Protein AF-A0AAX2UPJ2-F1 (afdb_monomer_lite)

pLDDT: mean 74.41, std 20.77, range [32.41, 97.38]

Structure (mmCIF, N/CA/C/O backbone):
data_AF-A0AAX2UPJ2-F1
#
_entry.id   AF-A0AAX2UPJ2-F1
#
loop_
_atom_site.group_PDB
_atom_site.id
_atom_site.type_symbol
_atom_site.label_atom_id
_atom_site.label_alt_id
_atom_site.label_comp_id
_atom_site.label_asym_id
_atom_site.label_entity_id
_atom_site.label_seq_id
_atom_site.pdbx_PDB_ins_code
_atom_site.Cartn_x
_atom_site.Cartn_y
_atom_site.Cartn_z
_atom_site.occupancy
_atom_site.B_iso_or_equiv
_atom_site.auth_seq_id
_atom_site.auth_comp_id
_atom_site.auth_asym_id
_atom_site.auth_atom_id
_atom_site.pdbx_PDB_model_num
ATOM 1 N N . MET A 1 1 ? -16.253 -5.517 14.771 1.00 76.69 1 MET A N 1
ATOM 2 C CA . MET A 1 1 ? -15.722 -4.388 13.992 1.00 76.69 1 MET A CA 1
ATOM 3 C C . MET A 1 1 ? -14.902 -4.952 12.856 1.00 76.69 1 MET A C 1
ATOM 5 O O . MET A 1 1 ? -14.029 -5.765 13.129 1.00 76.69 1 MET A O 1
ATOM 9 N N . LYS A 1 2 ? -15.227 -4.614 11.612 1.00 88.19 2 LYS A N 1
ATOM 10 C CA . LYS A 1 2 ? -14.535 -5.119 10.430 1.00 88.19 2 LYS A CA 1
ATOM 11 C C . LYS A 1 2 ? -13.347 -4.214 10.123 1.00 88.19 2 LYS A C 1
ATOM 13 O O . LYS A 1 2 ? -13.522 -3.017 9.887 1.00 88.19 2 LYS A O 1
ATOM 18 N N . LYS A 1 3 ? -12.145 -4.784 10.109 1.00 94.06 3 LYS A N 1
ATOM 19 C CA . LYS A 1 3 ? -10.910 -4.067 9.772 1.00 94.06 3 LYS A CA 1
ATOM 20 C C . LYS A 1 3 ? -10.564 -4.370 8.326 1.00 94.06 3 LYS A C 1
ATOM 22 O O . LYS A 1 3 ? -10.287 -5.519 7.990 1.00 94.06 3 LYS A O 1
ATOM 27 N N . THR A 1 4 ? -10.574 -3.364 7.462 1.00 96.38 4 THR A N 1
ATOM 28 C CA . THR A 1 4 ? -10.243 -3.569 6.047 1.00 96.38 4 THR A CA 1
ATOM 29 C C . THR A 1 4 ? -9.177 -2.603 5.571 1.00 96.38 4 THR A C 1
ATOM 31 O O . THR A 1 4 ? -8.934 -1.547 6.155 1.00 96.38 4 THR A O 1
ATOM 34 N N . VAL A 1 5 ? -8.502 -2.979 4.491 1.00 96.81 5 VAL A N 1
ATOM 35 C CA . VAL A 1 5 ? -7.606 -2.089 3.762 1.00 96.81 5 VAL A CA 1
ATOM 36 C C . VAL A 1 5 ? -7.978 -2.104 2.290 1.00 96.81 5 VAL A C 1
ATOM 38 O O . VAL A 1 5 ? -8.015 -3.151 1.648 1.00 96.81 5 VAL A O 1
ATOM 41 N N . HIS A 1 6 ? -8.268 -0.929 1.746 1.00 97.38 6 HIS A N 1
ATOM 42 C CA . HIS A 1 6 ? -8.490 -0.745 0.318 1.00 97.38 6 HIS A CA 1
ATOM 43 C C . HIS A 1 6 ? -7.176 -0.358 -0.346 1.00 97.38 6 HIS A C 1
ATOM 45 O O . HIS A 1 6 ? -6.558 0.632 0.038 1.00 97.38 6 HIS A O 1
ATOM 51 N N . VAL A 1 7 ? -6.727 -1.153 -1.313 1.00 96.62 7 VAL A N 1
ATOM 52 C CA . VAL A 1 7 ? -5.469 -0.939 -2.031 1.00 96.62 7 VAL A CA 1
ATOM 53 C C . VAL A 1 7 ? -5.783 -0.535 -3.460 1.00 96.62 7 VAL A C 1
ATOM 55 O O . VAL A 1 7 ? -6.469 -1.270 -4.168 1.00 96.62 7 VAL A O 1
ATOM 58 N N . VAL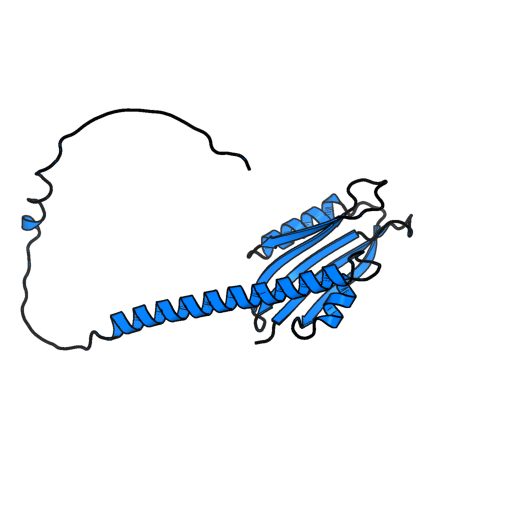 A 1 8 ? -5.233 0.602 -3.883 1.00 96.25 8 VAL A N 1
ATOM 59 C CA . VAL A 1 8 ? -5.378 1.142 -5.237 1.00 96.25 8 VAL A CA 1
ATOM 60 C C . VAL A 1 8 ? -4.007 1.473 -5.808 1.00 96.25 8 VAL A C 1
ATOM 62 O O . VAL A 1 8 ? -3.177 2.089 -5.143 1.00 96.25 8 VAL A O 1
ATOM 65 N N . GLY A 1 9 ? -3.755 1.099 -7.056 1.00 93.25 9 GLY A N 1
ATOM 66 C CA . GLY A 1 9 ? -2.582 1.552 -7.791 1.00 93.25 9 GLY A CA 1
ATOM 67 C C . GLY A 1 9 ? -2.088 0.529 -8.795 1.00 93.25 9 GLY A C 1
ATOM 68 O O . GLY A 1 9 ? -2.859 -0.238 -9.376 1.00 93.25 9 GLY A O 1
ATOM 69 N N . SER A 1 10 ? -0.788 0.551 -9.076 1.00 90.06 10 SER A N 1
ATOM 70 C CA . SER A 1 10 ? -0.231 -0.279 -10.140 1.00 90.06 10 SER A CA 1
ATOM 71 C C . SER A 1 10 ? 1.172 -0.783 -9.841 1.00 90.06 10 SER A C 1
ATOM 73 O O . SER A 1 10 ? 1.996 -0.140 -9.187 1.00 90.06 10 SER A O 1
ATOM 75 N N . ILE A 1 11 ? 1.427 -1.964 -10.386 1.00 88.56 11 ILE A N 1
ATOM 76 C CA . ILE A 1 11 ? 2.718 -2.617 -10.463 1.00 88.56 11 ILE A CA 1
ATOM 77 C C . ILE A 1 11 ? 3.126 -2.586 -11.931 1.00 88.56 11 ILE A C 1
ATOM 79 O O . ILE A 1 11 ? 2.384 -3.024 -12.811 1.00 88.56 11 ILE A O 1
ATOM 83 N N . LEU A 1 12 ? 4.308 -2.054 -12.202 1.00 86.25 12 LEU A N 1
ATOM 84 C CA . LEU A 1 12 ? 4.795 -1.804 -13.553 1.00 86.25 12 LEU A CA 1
ATOM 85 C C . LEU A 1 12 ? 6.103 -2.553 -13.769 1.00 86.25 12 LEU A C 1
ATOM 87 O O . LEU A 1 12 ? 6.923 -2.662 -12.854 1.00 86.25 12 LEU A O 1
ATOM 91 N N . ARG A 1 13 ? 6.315 -3.059 -14.980 1.00 82.00 13 ARG A N 1
ATOM 92 C CA . ARG A 1 13 ? 7.506 -3.830 -15.351 1.00 82.00 13 ARG A CA 1
ATOM 93 C C . ARG A 1 13 ? 8.283 -3.106 -16.444 1.00 82.00 13 ARG A C 1
ATOM 95 O O . ARG A 1 13 ? 7.697 -2.450 -17.297 1.00 82.00 13 ARG A O 1
ATOM 102 N N . ASP A 1 14 ? 9.607 -3.196 -16.385 1.00 77.81 14 ASP A N 1
ATOM 103 C CA . ASP A 1 14 ? 10.498 -2.711 -17.444 1.00 77.81 14 ASP A CA 1
ATOM 104 C C . ASP A 1 14 ? 10.319 -3.605 -18.684 1.00 77.81 14 ASP A C 1
ATOM 106 O O . ASP A 1 14 ? 10.473 -4.823 -18.581 1.00 77.81 14 ASP A O 1
ATOM 110 N N . ALA A 1 15 ? 9.930 -3.017 -19.818 1.00 75.38 15 ALA A N 1
ATOM 111 C CA . ALA A 1 15 ? 9.628 -3.751 -21.047 1.00 75.38 15 ALA A CA 1
ATOM 112 C C . ALA A 1 15 ? 10.872 -4.415 -21.653 1.00 75.38 15 ALA A C 1
ATOM 114 O O . ALA A 1 15 ? 10.769 -5.465 -22.279 1.00 75.38 15 ALA A O 1
ATOM 115 N N . ASP A 1 16 ? 12.048 -3.830 -21.420 1.00 72.50 16 ASP A N 1
ATOM 116 C CA . ASP A 1 16 ? 13.302 -4.252 -22.042 1.00 72.50 16 ASP A CA 1
ATOM 117 C C . ASP A 1 16 ? 14.100 -5.205 -21.139 1.00 72.50 16 ASP A C 1
ATOM 119 O O . ASP A 1 16 ? 15.169 -5.696 -21.514 1.00 72.50 16 ASP A O 1
ATOM 123 N N . ASN A 1 17 ? 13.636 -5.450 -19.906 1.00 69.19 17 ASN A N 1
ATOM 124 C CA . ASN A 1 17 ? 14.372 -6.268 -18.952 1.00 69.19 17 ASN A CA 1
ATOM 125 C C . ASN A 1 17 ? 13.482 -6.914 -17.879 1.00 69.19 17 ASN A C 1
ATOM 127 O O . ASN A 1 17 ? 13.352 -6.412 -16.762 1.00 69.19 17 ASN A O 1
ATOM 131 N N . GLU A 1 18 ? 12.985 -8.115 -18.169 1.00 63.25 18 GLU A N 1
ATOM 132 C CA . GLU A 1 18 ? 12.204 -8.932 -17.226 1.00 63.25 18 GLU A CA 1
ATOM 133 C C . GLU A 1 18 ? 12.987 -9.367 -15.975 1.00 63.25 18 GLU A C 1
ATOM 135 O O . GLU A 1 18 ? 12.399 -9.771 -14.971 1.00 63.25 18 GLU A O 1
ATOM 140 N N . ARG A 1 19 ? 14.327 -9.295 -16.010 1.00 63.69 19 ARG A N 1
ATOM 141 C CA . ARG A 1 19 ? 15.170 -9.600 -14.843 1.00 63.69 19 ARG A CA 1
ATOM 142 C C . ARG A 1 19 ? 15.203 -8.439 -13.850 1.00 63.69 19 ARG A C 1
ATOM 144 O O . ARG A 1 19 ? 15.494 -8.665 -12.668 1.00 63.69 19 ARG A O 1
ATOM 151 N N . LYS A 1 20 ? 14.901 -7.212 -14.295 1.00 66.94 20 LYS A N 1
ATOM 152 C CA . LYS A 1 20 ? 14.669 -6.081 -13.395 1.00 66.94 20 LYS A CA 1
ATOM 153 C C . LYS A 1 20 ? 13.353 -6.275 -12.653 1.00 66.94 20 LYS A C 1
ATOM 155 O O . LYS A 1 20 ? 12.449 -6.998 -13.053 1.00 66.94 20 LYS A O 1
ATOM 160 N N . ARG A 1 21 ? 13.293 -5.671 -11.478 1.00 72.88 21 ARG A N 1
ATOM 161 C CA . ARG A 1 21 ? 12.191 -5.843 -10.537 1.00 72.88 21 ARG A CA 1
ATOM 162 C C . ARG A 1 21 ? 11.036 -4.924 -10.921 1.00 72.88 21 ARG A C 1
ATOM 164 O O . ARG A 1 21 ? 11.265 -3.860 -11.498 1.00 72.88 21 ARG A O 1
ATOM 171 N N . ASN A 1 22 ? 9.819 -5.314 -10.553 1.00 82.44 22 ASN A N 1
ATOM 172 C CA . ASN A 1 22 ? 8.657 -4.473 -10.785 1.00 82.44 22 ASN A CA 1
ATOM 173 C C . ASN A 1 22 ? 8.731 -3.204 -9.920 1.00 82.44 22 ASN A C 1
ATOM 175 O O . ASN A 1 22 ? 9.171 -3.228 -8.767 1.00 82.44 22 ASN A O 1
ATOM 179 N N . TYR A 1 23 ? 8.285 -2.093 -10.488 1.00 85.38 23 TYR A N 1
ATOM 180 C CA . TYR A 1 23 ? 8.046 -0.858 -9.766 1.00 85.38 23 TYR A CA 1
ATOM 181 C C . TYR A 1 23 ? 6.639 -0.883 -9.184 1.00 85.38 23 TYR A C 1
ATOM 183 O O . TYR A 1 23 ? 5.677 -1.119 -9.909 1.00 85.38 23 TYR A O 1
ATOM 191 N N . VAL A 1 24 ? 6.533 -0.628 -7.886 1.00 89.25 24 VAL A N 1
ATOM 192 C CA . VAL A 1 24 ? 5.263 -0.625 -7.158 1.00 89.25 24 VAL A CA 1
ATOM 193 C C . VAL A 1 24 ? 4.949 0.808 -6.764 1.00 89.25 24 VAL A C 1
ATOM 195 O O . VAL A 1 24 ? 5.819 1.486 -6.212 1.00 89.25 24 VAL A O 1
ATOM 198 N N . ASN A 1 25 ? 3.722 1.241 -7.035 1.00 92.19 25 ASN A N 1
ATOM 199 C CA . ASN A 1 25 ? 3.169 2.507 -6.574 1.00 92.19 25 ASN A CA 1
ATOM 200 C C . ASN A 1 25 ? 1.714 2.261 -6.164 1.00 92.19 25 ASN A C 1
ATOM 202 O O . ASN A 1 25 ? 0.869 2.020 -7.028 1.00 92.19 25 ASN A O 1
ATOM 206 N N . LEU A 1 26 ? 1.444 2.247 -4.859 1.00 94.25 26 LEU A N 1
ATOM 207 C CA . LEU A 1 26 ? 0.138 1.905 -4.295 1.00 94.25 26 LEU A CA 1
ATOM 208 C C . LEU A 1 26 ? -0.269 2.918 -3.229 1.00 94.25 26 LEU A C 1
ATOM 210 O O . LEU A 1 26 ? 0.553 3.344 -2.418 1.00 94.25 26 LEU A O 1
ATOM 214 N N . ILE A 1 27 ? -1.555 3.235 -3.193 1.00 96.94 27 ILE A N 1
ATOM 215 C CA . ILE A 1 27 ? -2.224 3.887 -2.074 1.00 96.94 27 ILE A CA 1
ATOM 216 C C . ILE A 1 27 ? -2.977 2.806 -1.306 1.00 96.94 27 ILE A C 1
ATOM 218 O O . ILE A 1 27 ? -3.656 1.970 -1.900 1.00 96.94 27 ILE A O 1
ATOM 222 N N . LEU A 1 28 ? -2.855 2.818 0.017 1.00 96.94 28 LEU A N 1
ATOM 223 C CA . LEU A 1 28 ? -3.631 1.966 0.902 1.00 96.94 28 LEU A CA 1
ATOM 224 C C . LEU A 1 28 ? -4.476 2.853 1.808 1.00 96.94 28 LEU A C 1
ATOM 226 O O . LEU A 1 28 ? -3.946 3.721 2.493 1.00 96.94 28 LEU A O 1
ATOM 230 N N . THR A 1 29 ? -5.779 2.620 1.829 1.00 97.12 29 THR A N 1
ATOM 231 C CA . THR A 1 29 ? -6.713 3.277 2.741 1.00 97.12 29 THR A CA 1
ATOM 232 C C . THR A 1 29 ? -7.160 2.268 3.780 1.00 97.12 29 THR A C 1
ATOM 234 O O . THR A 1 29 ? -7.879 1.320 3.468 1.00 97.12 29 THR A O 1
ATOM 237 N N . LEU A 1 30 ? -6.696 2.463 5.007 1.00 96.19 30 LEU A N 1
ATOM 238 C CA . LEU A 1 30 ? -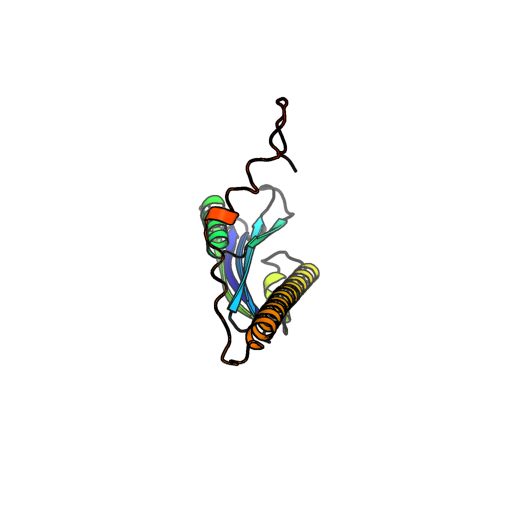7.085 1.683 6.169 1.00 96.19 30 LEU A CA 1
ATOM 239 C C . LEU A 1 30 ? -8.470 2.132 6.624 1.00 96.19 30 LEU A C 1
ATOM 241 O O . LEU A 1 30 ? -8.695 3.333 6.787 1.00 96.19 30 LEU A O 1
ATOM 245 N N . LYS A 1 31 ? -9.375 1.178 6.829 1.00 95.06 31 LYS A N 1
ATOM 246 C CA . LYS A 1 31 ? -10.757 1.434 7.222 1.00 95.06 31 LYS A CA 1
ATOM 247 C C . LYS A 1 31 ? -11.137 0.635 8.465 1.00 95.06 31 LYS A C 1
ATOM 249 O O . LYS A 1 31 ? -10.714 -0.512 8.633 1.00 95.06 31 LYS A O 1
ATOM 254 N N . ALA A 1 32 ? -11.987 1.232 9.292 1.00 92.62 32 ALA A N 1
ATOM 255 C CA . ALA A 1 32 ? -12.672 0.570 10.395 1.00 92.62 32 ALA A CA 1
ATOM 256 C C . ALA A 1 32 ? -14.178 0.700 10.167 1.00 92.62 32 ALA A C 1
ATOM 258 O O . ALA A 1 32 ? -14.684 1.814 10.070 1.00 92.62 32 ALA A O 1
ATOM 259 N N . ASP A 1 33 ? -14.875 -0.428 10.014 1.00 88.56 33 ASP A N 1
ATOM 260 C CA . ASP A 1 33 ? -16.304 -0.472 9.659 1.00 88.56 33 ASP A CA 1
ATOM 261 C C . ASP A 1 33 ? -16.663 0.356 8.408 1.00 88.56 33 ASP A C 1
ATOM 263 O O . ASP A 1 33 ? -17.735 0.941 8.304 1.00 88.56 33 ASP A O 1
ATOM 267 N N . GLY A 1 34 ? -15.756 0.393 7.428 1.00 88.19 34 GLY A N 1
ATOM 268 C CA . GLY A 1 34 ? -15.942 1.128 6.173 1.00 88.19 34 GLY A CA 1
ATOM 269 C C . GLY A 1 34 ? -15.491 2.591 6.218 1.00 88.19 34 GLY A C 1
ATOM 270 O O . GLY A 1 34 ? -15.222 3.159 5.159 1.00 88.19 34 GLY A O 1
ATOM 271 N N . GLU A 1 35 ? -15.296 3.159 7.407 1.00 90.69 35 GLU A N 1
ATOM 272 C CA . GLU A 1 35 ? -14.819 4.532 7.574 1.00 90.69 35 GLU A CA 1
ATOM 273 C C . GLU A 1 35 ? -13.295 4.614 7.435 1.00 90.69 35 GLU A C 1
ATOM 275 O O . GLU A 1 35 ? -12.584 3.847 8.097 1.00 90.69 35 GLU A O 1
ATOM 280 N N . PRO A 1 36 ? -12.755 5.539 6.617 1.00 92.25 36 PRO A N 1
ATOM 281 C CA . PRO A 1 36 ? -11.322 5.778 6.540 1.00 92.25 36 PRO A CA 1
ATOM 282 C C . PRO A 1 36 ? -10.745 6.183 7.897 1.00 92.25 36 PRO A C 1
ATOM 284 O O . PRO A 1 36 ? -11.263 7.043 8.608 1.00 92.25 36 PRO A O 1
ATOM 287 N N . VAL A 1 37 ? -9.635 5.547 8.244 1.00 91.81 37 VAL A N 1
ATOM 288 C CA . VAL A 1 37 ? -8.888 5.796 9.477 1.00 91.81 37 VAL A CA 1
ATOM 289 C C . VAL A 1 37 ? -7.538 6.415 9.158 1.00 91.81 37 VAL A C 1
ATOM 291 O O . VAL A 1 37 ? -7.102 7.347 9.826 1.00 91.81 37 VAL A O 1
ATOM 294 N N . ARG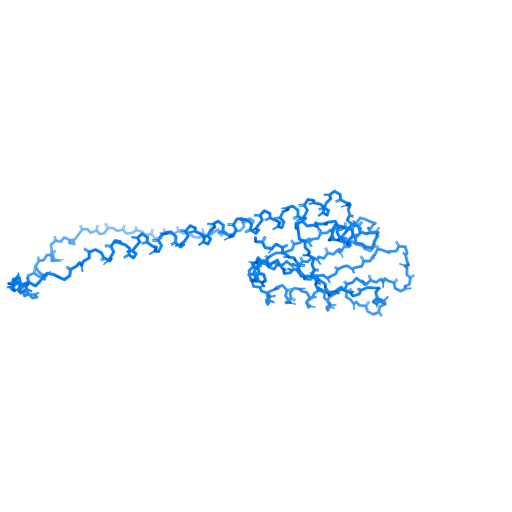 A 1 38 ? -6.847 5.872 8.152 1.00 93.75 38 ARG A N 1
ATOM 295 C CA . ARG A 1 38 ? -5.510 6.324 7.778 1.00 93.75 38 ARG A CA 1
ATOM 296 C C . ARG A 1 38 ? -5.191 5.953 6.344 1.00 93.75 38 ARG A C 1
ATOM 298 O O . ARG A 1 38 ? -5.630 4.916 5.848 1.00 93.75 38 ARG A O 1
ATOM 305 N N . HIS A 1 39 ? -4.362 6.760 5.706 1.00 95.31 39 HIS A N 1
ATOM 306 C CA . HIS A 1 39 ? -3.896 6.524 4.353 1.00 95.31 39 HIS A CA 1
ATOM 307 C C . HIS A 1 39 ? -2.396 6.265 4.354 1.00 95.31 39 HIS A C 1
ATOM 309 O O . HIS A 1 39 ? -1.639 6.824 5.150 1.00 95.31 39 HIS A O 1
ATOM 315 N N . TYR A 1 40 ? -1.966 5.402 3.446 1.00 95.81 40 TYR A N 1
ATOM 316 C CA . TYR A 1 40 ? -0.573 5.059 3.246 1.00 95.81 40 TYR A CA 1
ATOM 317 C C . TYR A 1 40 ? -0.227 5.133 1.772 1.00 95.81 40 TYR A C 1
ATOM 319 O O . TYR A 1 40 ? -1.027 4.783 0.907 1.00 95.81 40 TYR A O 1
ATOM 327 N N . HIS A 1 41 ? 1.010 5.515 1.500 1.00 94.56 41 HIS A N 1
ATOM 328 C CA . HIS A 1 41 ? 1.606 5.456 0.181 1.00 94.56 41 HIS A CA 1
ATOM 329 C C . HIS A 1 41 ? 2.783 4.494 0.222 1.00 94.56 41 HIS A C 1
ATOM 331 O O . HIS A 1 41 ? 3.735 4.684 0.981 1.00 94.56 41 HIS A O 1
ATOM 337 N N . LEU A 1 42 ? 2.695 3.433 -0.572 1.00 92.62 42 LEU A N 1
ATOM 338 C CA . LEU A 1 42 ? 3.678 2.366 -0.635 1.00 92.62 42 LEU A CA 1
ATOM 339 C C . LEU A 1 42 ? 4.362 2.396 -1.994 1.00 92.62 42 LEU A C 1
ATOM 341 O O . LEU A 1 42 ? 3.724 2.263 -3.040 1.00 92.62 42 LEU A O 1
ATOM 345 N N . ILE A 1 43 ? 5.689 2.507 -1.962 1.00 90.50 43 ILE A N 1
ATOM 346 C CA . ILE A 1 43 ? 6.520 2.431 -3.157 1.00 90.50 43 ILE A CA 1
ATOM 347 C C . ILE A 1 43 ? 7.633 1.411 -3.007 1.00 90.50 43 ILE A C 1
ATOM 349 O O . ILE A 1 43 ? 8.216 1.237 -1.935 1.00 90.50 43 ILE A O 1
ATOM 353 N N . ASN A 1 44 ? 7.984 0.794 -4.128 1.00 86.56 44 ASN A N 1
ATOM 354 C CA . ASN A 1 44 ? 9.193 -0.003 -4.243 1.00 86.56 44 ASN A CA 1
ATOM 355 C C . ASN A 1 44 ? 10.133 0.636 -5.274 1.00 86.56 44 ASN A C 1
ATOM 357 O O . ASN A 1 44 ? 9.767 0.800 -6.440 1.00 86.56 44 ASN A O 1
ATOM 361 N N . TYR A 1 45 ? 11.354 0.981 -4.857 1.00 75.19 45 TYR A N 1
ATOM 362 C CA . TYR A 1 45 ? 12.370 1.535 -5.750 1.00 75.19 45 TYR A CA 1
ATOM 363 C C . TYR A 1 45 ? 13.759 0.924 -5.533 1.00 75.19 45 TYR A C 1
ATOM 365 O O . TYR A 1 45 ? 14.141 0.540 -4.428 1.00 75.19 45 TYR A O 1
ATOM 373 N N . ALA A 1 46 ? 14.547 0.873 -6.608 1.00 70.62 46 ALA A N 1
ATOM 374 C CA . ALA A 1 46 ? 15.979 0.602 -6.535 1.00 70.62 46 ALA A CA 1
ATOM 375 C C . ALA A 1 46 ? 16.726 1.891 -6.183 1.00 70.62 46 ALA A C 1
ATOM 377 O O . ALA A 1 46 ? 16.450 2.941 -6.766 1.00 70.62 46 ALA A O 1
ATOM 378 N N . ALA A 1 47 ? 17.705 1.813 -5.281 1.00 65.56 47 ALA A N 1
ATOM 379 C CA . ALA A 1 47 ? 18.536 2.967 -4.935 1.00 65.56 47 ALA A CA 1
ATOM 380 C C . ALA A 1 47 ? 19.329 3.514 -6.144 1.00 65.56 47 ALA A C 1
ATOM 382 O O . ALA A 1 47 ? 19.577 4.713 -6.223 1.00 65.56 47 ALA A O 1
ATOM 383 N N . ASN A 1 48 ? 19.698 2.653 -7.101 1.00 66.19 48 ASN A N 1
ATOM 384 C CA . ASN A 1 48 ? 20.308 3.018 -8.383 1.00 66.19 48 ASN A CA 1
ATOM 385 C C . ASN A 1 48 ? 20.056 1.924 -9.443 1.00 66.19 48 ASN A C 1
ATOM 387 O O . ASN A 1 48 ? 19.577 0.840 -9.109 1.00 66.19 48 ASN A O 1
ATOM 391 N N . ALA A 1 49 ? 20.392 2.196 -10.711 1.00 60.75 49 ALA A N 1
ATOM 392 C CA . ALA A 1 49 ? 20.112 1.311 -11.852 1.00 60.75 49 ALA A CA 1
ATOM 393 C C . ALA A 1 49 ? 20.779 -0.078 -11.774 1.00 60.75 49 ALA A C 1
ATOM 395 O O . ALA A 1 49 ? 20.287 -1.021 -12.391 1.00 60.75 49 ALA A O 1
ATOM 396 N N . ASN A 1 50 ? 21.858 -0.206 -10.997 1.00 62.94 50 ASN A N 1
ATOM 397 C CA . ASN A 1 50 ? 22.624 -1.444 -10.843 1.00 62.94 50 ASN A CA 1
ATOM 398 C C . ASN A 1 50 ? 22.257 -2.210 -9.560 1.00 62.94 50 ASN A C 1
ATOM 400 O O . ASN A 1 50 ? 22.733 -3.323 -9.340 1.00 62.94 50 ASN A O 1
ATOM 404 N N . SER A 1 51 ? 21.423 -1.632 -8.689 1.00 64.69 51 SER A N 1
ATOM 405 C CA . SER A 1 51 ? 21.053 -2.256 -7.423 1.00 64.69 51 SER A CA 1
ATOM 406 C C . SER A 1 51 ? 19.994 -3.331 -7.630 1.00 64.69 51 SER A C 1
ATOM 408 O O . SER A 1 51 ? 18.852 -3.050 -7.985 1.00 64.69 51 SER A O 1
ATOM 410 N N . VAL A 1 52 ? 20.346 -4.570 -7.289 1.00 63.88 52 VAL A N 1
ATOM 411 C CA . VAL A 1 52 ? 19.393 -5.691 -7.203 1.00 63.88 52 VAL A CA 1
ATOM 412 C C . VAL A 1 52 ? 18.535 -5.597 -5.929 1.00 63.88 52 VAL A C 1
ATOM 414 O O . VAL A 1 52 ? 17.469 -6.213 -5.834 1.00 63.88 52 VAL A O 1
ATOM 417 N N . LYS A 1 53 ? 18.985 -4.811 -4.938 1.00 69.62 53 LYS A N 1
ATOM 418 C CA . LYS A 1 53 ? 18.267 -4.566 -3.683 1.00 69.62 53 LYS A CA 1
ATOM 419 C C . LYS A 1 53 ? 17.302 -3.400 -3.859 1.00 69.62 53 LYS A C 1
ATOM 421 O O . LYS A 1 53 ? 17.702 -2.260 -4.098 1.00 69.62 53 LYS A O 1
ATOM 426 N N . HIS A 1 54 ? 16.032 -3.736 -3.729 1.00 72.94 54 HIS A N 1
ATOM 427 C CA . HIS A 1 54 ? 14.903 -2.833 -3.800 1.00 72.94 54 HIS A CA 1
ATOM 428 C C . HIS A 1 54 ? 14.456 -2.465 -2.388 1.00 72.94 54 HIS A C 1
ATOM 430 O O . HIS A 1 54 ? 14.358 -3.335 -1.520 1.00 72.94 54 HIS A O 1
ATOM 436 N N . LEU A 1 55 ? 14.228 -1.176 -2.159 1.00 77.94 55 LEU A N 1
ATOM 437 C CA . LEU A 1 55 ? 13.741 -0.659 -0.892 1.00 77.94 55 LEU A CA 1
ATOM 438 C C . LEU A 1 55 ? 12.235 -0.446 -0.995 1.00 77.94 55 LEU A C 1
ATOM 440 O O . LEU A 1 55 ? 11.749 0.241 -1.895 1.00 77.94 55 LEU A O 1
ATOM 444 N N . LEU A 1 56 ? 11.518 -1.040 -0.045 1.00 84.44 56 LEU A N 1
ATOM 445 C CA . LEU A 1 56 ? 10.124 -0.728 0.217 1.00 84.44 56 LEU A CA 1
ATOM 446 C C . LEU A 1 56 ? 10.087 0.512 1.111 1.00 84.44 56 LEU A C 1
ATOM 448 O O . LEU A 1 56 ? 10.654 0.490 2.204 1.00 84.44 56 LEU A O 1
ATOM 452 N N . LYS A 1 57 ? 9.430 1.576 0.655 1.00 88.62 57 LYS A N 1
ATOM 453 C CA . LYS A 1 57 ? 9.167 2.774 1.454 1.00 88.62 57 LYS A CA 1
ATOM 454 C C . LYS A 1 57 ? 7.666 2.923 1.641 1.00 88.62 57 LYS A C 1
ATOM 456 O O . LYS A 1 57 ? 6.905 2.746 0.694 1.00 88.62 57 LYS A O 1
ATOM 461 N N . ILE A 1 58 ? 7.280 3.248 2.869 1.00 90.12 58 ILE A N 1
ATOM 462 C CA . ILE A 1 58 ? 5.896 3.457 3.274 1.00 90.12 58 ILE A CA 1
ATOM 463 C C . ILE A 1 58 ? 5.820 4.844 3.905 1.00 90.12 58 ILE A C 1
ATOM 465 O O . ILE A 1 58 ? 6.567 5.142 4.836 1.00 90.12 58 ILE A O 1
ATOM 469 N N . SER A 1 59 ? 4.940 5.680 3.373 1.00 92.12 59 SER A N 1
ATOM 470 C CA . SER A 1 59 ? 4.530 6.957 3.954 1.00 92.12 59 SER A CA 1
ATOM 471 C C . SER A 1 59 ? 3.100 6.823 4.471 1.00 92.12 59 SER A C 1
ATOM 473 O O . SER A 1 59 ? 2.354 5.984 3.972 1.00 92.12 59 SER A O 1
ATOM 475 N N . SER A 1 60 ? 2.714 7.614 5.472 1.00 92.62 60 SER A N 1
ATOM 476 C CA . SER A 1 60 ? 1.355 7.594 6.025 1.00 92.62 60 SER A CA 1
ATOM 477 C C . SER A 1 60 ? 0.865 9.001 6.334 1.00 92.62 60 SER A C 1
ATOM 479 O O . SER A 1 60 ? 1.671 9.799 6.805 1.00 92.62 60 SER A O 1
ATOM 481 N N . SER A 1 61 ? -0.427 9.257 6.161 1.00 91.94 61 SER A N 1
ATOM 482 C CA . SER A 1 61 ? -1.102 10.490 6.583 1.00 91.94 61 SER A CA 1
ATOM 483 C C . SER A 1 61 ? -2.567 10.207 6.913 1.00 91.94 61 SER A C 1
ATOM 485 O O . SER A 1 61 ? -3.116 9.173 6.526 1.00 91.94 61 SER A O 1
ATOM 487 N N . GLU A 1 62 ? -3.191 11.119 7.647 1.00 88.69 62 GLU A N 1
ATOM 488 C CA . GLU A 1 62 ? -4.645 11.174 7.822 1.00 88.69 62 GLU A CA 1
ATOM 489 C C . GLU A 1 62 ? -5.333 11.784 6.594 1.00 88.69 62 GLU A C 1
ATOM 491 O O . GLU A 1 62 ? -6.493 11.487 6.331 1.00 88.69 62 GLU A O 1
ATOM 496 N N . SER A 1 63 ? -4.607 12.571 5.791 1.00 91.12 63 SER A N 1
ATOM 497 C CA . SER A 1 63 ? -5.117 13.136 4.544 1.00 91.12 63 SER A CA 1
ATOM 498 C C . SER A 1 63 ? -4.910 12.176 3.376 1.00 91.12 63 SER A C 1
ATOM 500 O O . SER A 1 63 ? -3.785 11.805 3.019 1.00 91.12 63 SER A O 1
ATOM 502 N N . ARG A 1 64 ? -6.018 11.804 2.731 1.00 91.19 64 ARG A N 1
ATOM 503 C CA . ARG A 1 64 ? -5.989 11.047 1.477 1.00 91.19 64 ARG A CA 1
ATOM 504 C C . ARG A 1 64 ? -5.330 11.842 0.352 1.00 91.19 64 ARG A C 1
ATOM 506 O O . ARG A 1 64 ? -4.544 11.275 -0.403 1.00 91.19 64 ARG A O 1
ATOM 513 N N . GLU A 1 65 ? -5.614 13.137 0.273 1.00 93.69 65 GLU A N 1
ATOM 514 C CA . GLU A 1 65 ? -5.109 14.029 -0.776 1.00 93.69 65 GLU A CA 1
ATOM 515 C C . GLU A 1 65 ? -3.577 14.104 -0.763 1.00 93.69 65 GLU A C 1
ATOM 517 O O . GLU A 1 65 ? -2.938 14.088 -1.814 1.00 93.69 65 GLU A O 1
ATOM 522 N N . GLU A 1 66 ? -2.960 14.099 0.423 1.00 92.88 66 GLU A N 1
ATOM 523 C CA . GLU A 1 66 ? -1.500 14.048 0.543 1.00 92.88 66 GLU A CA 1
ATOM 524 C C . GLU A 1 66 ? -0.918 12.758 -0.046 1.00 92.88 66 GLU A C 1
ATOM 526 O O . GLU A 1 66 ? 0.091 12.791 -0.754 1.00 92.88 66 GLU A O 1
ATOM 531 N N . MET A 1 67 ? -1.556 11.612 0.214 1.00 94.31 67 MET A N 1
ATOM 532 C CA . MET A 1 67 ? -1.116 10.332 -0.348 1.00 94.31 67 MET A CA 1
ATOM 533 C C . MET A 1 67 ? -1.351 10.267 -1.863 1.00 94.31 67 MET A C 1
ATOM 535 O O . MET A 1 67 ? -0.509 9.729 -2.583 1.00 94.31 67 MET A O 1
ATOM 539 N N . GLU A 1 68 ? -2.440 10.852 -2.365 1.00 93.81 68 GLU A N 1
ATOM 540 C CA . GLU A 1 68 ? -2.723 10.968 -3.802 1.00 93.81 68 GLU A CA 1
ATOM 541 C C . GLU A 1 68 ? -1.726 11.883 -4.518 1.00 93.81 68 GLU A C 1
ATOM 543 O O . GLU A 1 68 ? -1.263 11.558 -5.617 1.00 93.81 68 GLU A O 1
ATOM 548 N N . LYS A 1 69 ? -1.310 12.977 -3.873 1.00 93.62 69 LYS A N 1
ATOM 549 C CA . LYS A 1 69 ? -0.240 13.843 -4.371 1.00 93.62 69 LYS A CA 1
ATOM 550 C C . LYS A 1 69 ? 1.077 13.078 -4.482 1.00 93.62 69 LYS A C 1
ATOM 552 O O . LYS A 1 69 ? 1.678 13.061 -5.554 1.00 93.62 69 LYS A O 1
ATOM 557 N N . LEU A 1 70 ? 1.495 12.375 -3.425 1.00 91.38 70 LEU A N 1
ATOM 558 C CA . LEU A 1 70 ? 2.717 11.559 -3.453 1.00 91.38 70 LEU A CA 1
ATOM 559 C C . LEU A 1 70 ? 2.651 10.449 -4.510 1.00 91.38 70 LEU A C 1
ATOM 561 O O . LEU A 1 70 ? 3.642 10.182 -5.195 1.00 91.38 70 LEU A O 1
ATOM 565 N N . TYR A 1 71 ? 1.492 9.806 -4.659 1.00 91.56 71 TYR A N 1
ATOM 566 C CA . TYR A 1 71 ? 1.255 8.812 -5.700 1.00 91.56 71 TYR A CA 1
ATOM 567 C C . TYR A 1 71 ? 1.431 9.406 -7.099 1.00 91.56 71 TYR A C 1
ATOM 569 O O . TYR A 1 71 ? 2.151 8.820 -7.914 1.00 91.56 71 TYR A O 1
ATOM 577 N N . SER A 1 72 ? 0.836 10.574 -7.352 1.00 89.56 72 SER A N 1
ATOM 578 C CA . SER A 1 72 ? 0.879 11.273 -8.641 1.00 89.56 72 SER A CA 1
ATOM 579 C C . SER A 1 72 ? 2.295 11.743 -8.981 1.00 89.56 72 SER A C 1
ATOM 581 O O . SER A 1 72 ? 2.819 11.401 -10.040 1.00 89.56 72 SER A O 1
ATOM 583 N N . GLU A 1 73 ? 2.986 12.386 -8.036 1.00 89.31 73 GLU A N 1
ATOM 584 C CA . GLU A 1 73 ? 4.388 12.803 -8.189 1.00 89.31 73 GLU A CA 1
ATOM 585 C C . GLU A 1 73 ? 5.312 11.613 -8.502 1.00 89.31 73 GLU A C 1
ATOM 587 O O . GLU A 1 73 ? 6.269 11.711 -9.280 1.00 89.31 73 GLU A O 1
ATOM 592 N N . LYS A 1 74 ? 5.057 10.450 -7.890 1.00 85.88 74 LYS A N 1
ATOM 593 C CA . LYS A 1 74 ? 5.810 9.222 -8.179 1.00 85.88 74 LYS A CA 1
ATOM 594 C C .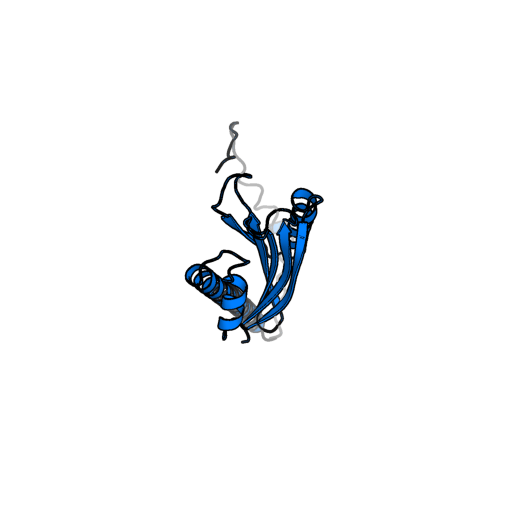 LYS A 1 74 ? 5.461 8.610 -9.525 1.00 85.88 74 LYS A C 1
ATOM 596 O O . LYS A 1 74 ? 6.380 8.139 -10.204 1.00 85.88 74 LYS A O 1
ATOM 601 N N . ASN A 1 75 ? 4.197 8.676 -9.927 1.00 82.62 75 ASN A N 1
ATOM 602 C CA . ASN A 1 75 ? 3.776 8.307 -11.270 1.00 82.62 75 ASN A CA 1
ATOM 603 C C . ASN A 1 75 ? 4.537 9.133 -12.315 1.00 82.62 75 ASN A C 1
ATOM 605 O O . ASN A 1 75 ? 5.162 8.575 -13.208 1.00 82.62 75 ASN A O 1
ATOM 609 N N . GLU A 1 76 ? 4.585 10.449 -12.156 1.00 78.06 76 GLU A N 1
ATOM 610 C CA . GLU A 1 76 ? 5.228 11.342 -13.123 1.00 78.06 76 GLU A CA 1
ATOM 611 C C . GLU A 1 76 ? 6.762 11.216 -13.127 1.00 78.06 76 GLU A C 1
ATOM 613 O O . GLU A 1 76 ? 7.392 11.182 -14.183 1.00 78.06 76 GLU A O 1
ATOM 618 N N . SER A 1 77 ? 7.390 11.097 -11.951 1.00 72.00 77 SER A N 1
ATOM 619 C CA . SER A 1 77 ? 8.858 11.155 -11.820 1.00 72.00 77 SER A CA 1
ATOM 620 C C . SER A 1 77 ? 9.602 9.852 -12.126 1.00 72.00 77 SER A C 1
ATOM 622 O O . SER A 1 77 ? 10.815 9.878 -12.364 1.00 72.00 77 SER A O 1
ATOM 624 N N . LYS A 1 78 ? 8.937 8.690 -12.061 1.00 64.69 78 LYS A N 1
ATOM 625 C CA . LYS A 1 78 ? 9.596 7.375 -12.209 1.00 64.69 78 LYS A CA 1
ATOM 626 C C . LYS A 1 78 ? 8.987 6.481 -13.283 1.00 64.69 78 LYS A C 1
ATOM 628 O O . LYS A 1 78 ? 9.620 5.478 -13.624 1.00 64.69 78 LYS A O 1
ATOM 633 N N . LEU A 1 79 ? 7.829 6.825 -13.846 1.00 62.28 79 LEU A N 1
ATOM 634 C CA . LEU A 1 79 ? 7.207 6.057 -14.929 1.00 62.28 79 LEU A CA 1
ATOM 635 C C . LEU A 1 79 ? 7.601 6.602 -16.296 1.00 62.28 79 LEU A C 1
ATOM 637 O O . LEU A 1 79 ? 6.774 7.017 -17.095 1.00 62.28 79 LEU A O 1
ATOM 641 N N . ALA A 1 80 ? 8.903 6.617 -16.572 1.00 59.84 80 ALA A N 1
ATOM 642 C CA . ALA A 1 80 ? 9.415 7.060 -17.860 1.00 59.84 80 ALA A CA 1
ATOM 643 C C . ALA A 1 80 ? 9.418 5.924 -18.909 1.00 59.84 80 ALA A C 1
ATOM 645 O O . ALA A 1 80 ? 9.982 4.853 -18.678 1.00 59.84 80 ALA A O 1
ATOM 646 N N . ARG A 1 81 ? 8.806 6.245 -20.061 1.00 58.47 81 ARG A N 1
ATOM 647 C CA . ARG A 1 81 ? 8.826 5.712 -21.449 1.00 58.47 81 ARG A CA 1
ATOM 648 C C . ARG A 1 81 ? 8.815 4.202 -21.748 1.00 58.47 81 ARG A C 1
ATOM 650 O O . ARG A 1 81 ? 8.081 3.827 -22.652 1.00 58.47 81 ARG A O 1
ATOM 657 N N . ASN A 1 82 ? 9.548 3.348 -21.033 1.00 71.44 82 ASN A N 1
ATOM 658 C CA . ASN A 1 82 ? 9.714 1.925 -21.407 1.00 71.44 82 ASN A CA 1
ATOM 659 C C . ASN A 1 82 ? 9.131 0.954 -20.367 1.00 71.44 82 ASN A C 1
ATOM 661 O O . ASN A 1 82 ? 9.532 -0.204 -20.280 1.00 71.44 82 ASN A O 1
ATOM 665 N N . ARG A 1 83 ? 8.221 1.423 -19.510 1.00 77.12 83 ARG A N 1
ATOM 666 C CA . ARG A 1 83 ? 7.550 0.572 -18.522 1.00 77.12 83 ARG A CA 1
ATOM 667 C C . ARG A 1 83 ? 6.149 0.233 -18.995 1.00 77.12 83 ARG A C 1
ATOM 669 O O . ARG A 1 83 ? 5.410 1.123 -19.398 1.00 77.12 83 ARG A O 1
ATOM 676 N N . ILE A 1 84 ? 5.791 -1.040 -18.896 1.00 82.12 84 ILE A N 1
ATOM 677 C CA . ILE A 1 84 ? 4.448 -1.541 -19.181 1.00 82.12 84 ILE A CA 1
ATOM 678 C C . ILE A 1 84 ? 3.692 -1.802 -17.882 1.00 82.12 84 ILE A C 1
ATOM 680 O O . ILE A 1 84 ? 4.286 -2.154 -16.854 1.00 82.12 84 ILE A O 1
ATOM 684 N N . THR A 1 85 ? 2.370 -1.650 -17.932 1.00 86.44 85 THR A N 1
ATOM 685 C CA . THR A 1 85 ? 1.502 -2.045 -16.824 1.00 86.44 85 THR A CA 1
ATOM 686 C C . THR A 1 85 ? 1.494 -3.552 -16.690 1.00 86.44 85 THR A C 1
ATOM 688 O O . THR A 1 85 ? 1.064 -4.256 -17.596 1.00 86.44 85 THR A O 1
ATOM 691 N N . TYR A 1 86 ? 2.000 -4.040 -15.559 1.00 85.50 86 TYR A N 1
ATOM 692 C CA . TYR A 1 86 ? 2.026 -5.465 -15.259 1.00 85.50 86 TYR A CA 1
ATOM 693 C C . TYR A 1 86 ? 0.755 -5.890 -14.526 1.00 85.50 86 TYR A C 1
ATOM 695 O O . TYR A 1 86 ? 0.137 -6.886 -14.884 1.00 85.50 86 TYR A O 1
ATOM 703 N N . GLN A 1 87 ? 0.355 -5.123 -13.511 1.00 89.56 87 GLN A N 1
ATOM 704 C CA . GLN A 1 87 ? -0.848 -5.393 -12.735 1.00 89.56 87 GLN A CA 1
ATOM 705 C C . GLN A 1 87 ? -1.429 -4.091 -12.194 1.00 89.56 87 GLN A C 1
ATOM 707 O O . GLN A 1 87 ? -0.704 -3.262 -11.643 1.00 89.56 87 GLN A O 1
ATOM 712 N N . THR A 1 88 ? -2.744 -3.947 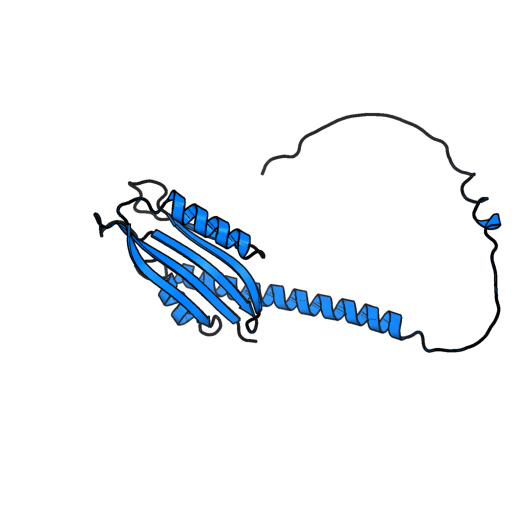-12.295 1.00 92.38 88 THR A N 1
ATOM 713 C CA . THR A 1 88 ? -3.506 -2.930 -11.568 1.00 92.38 88 THR A CA 1
ATOM 714 C C . THR A 1 88 ? -4.165 -3.596 -10.371 1.00 92.38 88 THR A C 1
ATOM 716 O O . THR A 1 88 ? -4.670 -4.714 -10.478 1.00 92.38 88 THR A O 1
ATOM 719 N N . ILE A 1 89 ? -4.125 -2.925 -9.226 1.00 94.31 89 ILE A N 1
ATOM 720 C CA . ILE A 1 89 ? -4.795 -3.374 -8.011 1.00 94.31 89 ILE A CA 1
ATOM 721 C C . ILE A 1 89 ? -5.822 -2.309 -7.668 1.00 94.31 89 ILE A C 1
ATOM 723 O O . ILE A 1 89 ? -5.472 -1.141 -7.531 1.00 94.31 89 ILE A O 1
ATOM 727 N N . ASP A 1 90 ? -7.069 -2.731 -7.551 1.00 96.62 90 ASP A N 1
ATOM 728 C CA . ASP A 1 90 ? -8.155 -1.975 -6.945 1.00 96.62 90 ASP A CA 1
ATOM 729 C C . ASP A 1 90 ? -9.000 -2.994 -6.187 1.00 96.62 90 ASP A C 1
ATOM 731 O O . ASP A 1 90 ? -9.809 -3.721 -6.769 1.00 96.62 90 ASP A O 1
ATOM 735 N N . LYS A 1 91 ? -8.658 -3.192 -4.914 1.00 96.25 91 LYS A N 1
ATOM 736 C CA . LYS A 1 91 ? -9.237 -4.274 -4.123 1.00 96.25 91 LYS A CA 1
ATOM 737 C C . LYS A 1 91 ? -9.254 -3.949 -2.644 1.00 96.25 91 LYS A C 1
ATOM 739 O O . LYS A 1 91 ? -8.291 -3.416 -2.094 1.00 96.25 91 LYS A O 1
ATOM 744 N N . GLU A 1 92 ? -10.360 -4.297 -2.003 1.00 96.50 92 GLU A N 1
ATOM 745 C CA . GLU A 1 92 ? -10.492 -4.260 -0.555 1.00 96.50 92 GLU A CA 1
ATOM 746 C C . GLU A 1 92 ? -10.146 -5.625 0.042 1.00 96.50 92 GLU A C 1
ATOM 748 O O . GLU A 1 92 ? -10.609 -6.661 -0.437 1.00 96.50 92 GLU A O 1
ATOM 753 N N . PHE A 1 93 ? -9.310 -5.611 1.076 1.00 96.12 93 PHE A N 1
ATOM 754 C CA . PHE A 1 93 ? -8.857 -6.796 1.788 1.00 96.12 93 PHE A CA 1
ATOM 755 C C . PHE A 1 93 ? -9.331 -6.755 3.232 1.00 96.12 93 PHE A C 1
ATOM 757 O O . PHE A 1 93 ? -9.298 -5.707 3.880 1.00 96.12 93 PHE A O 1
ATOM 764 N N . ASP A 1 94 ? -9.724 -7.917 3.737 1.00 94.56 94 ASP A N 1
ATOM 765 C CA . ASP A 1 94 ? -10.016 -8.124 5.147 1.00 94.56 94 ASP A CA 1
ATOM 766 C C . ASP A 1 94 ? -8.702 -8.307 5.921 1.00 94.56 94 ASP A C 1
ATOM 768 O O . ASP A 1 94 ? -7.866 -9.136 5.556 1.00 94.56 94 ASP A O 1
ATOM 772 N N . LEU A 1 95 ? -8.491 -7.506 6.965 1.00 92.44 95 LEU A N 1
ATOM 773 C CA . LEU A 1 95 ? -7.301 -7.605 7.805 1.00 92.44 95 LEU A CA 1
ATOM 774 C C . LEU A 1 95 ? -7.452 -8.654 8.910 1.00 92.44 95 LEU A C 1
ATOM 776 O O . LEU A 1 95 ? -6.436 -9.115 9.428 1.00 92.44 95 LEU A O 1
ATOM 780 N N . ASP A 1 96 ? -8.666 -9.076 9.258 1.00 88.56 96 ASP A N 1
ATOM 781 C CA . ASP A 1 96 ? -8.890 -10.184 10.191 1.00 88.56 96 ASP A CA 1
ATOM 782 C C . ASP A 1 96 ? -8.574 -11.529 9.510 1.00 88.56 96 ASP A C 1
ATOM 784 O O . ASP A 1 96 ? -8.036 -12.443 10.137 1.00 88.56 96 ASP A O 1
ATOM 788 N N . SER A 1 97 ? -8.782 -11.608 8.189 1.00 91.62 97 SER A N 1
ATOM 789 C CA . SER A 1 97 ? -8.303 -12.687 7.313 1.00 91.62 97 SER A CA 1
ATOM 790 C C . SER A 1 97 ? -7.174 -12.204 6.388 1.00 91.62 97 SER A C 1
ATOM 792 O O . SER A 1 97 ? -7.290 -12.189 5.163 1.00 91.62 97 SER A O 1
ATOM 794 N N . ASP A 1 98 ? -6.040 -11.824 6.984 1.00 90.94 98 ASP A N 1
ATOM 795 C CA . ASP A 1 98 ? -4.926 -11.153 6.291 1.00 90.94 98 ASP A CA 1
ATOM 796 C C . ASP A 1 98 ? -4.197 -11.985 5.221 1.00 90.94 98 ASP A C 1
ATOM 798 O O . ASP A 1 98 ? -3.315 -11.458 4.540 1.00 90.94 98 ASP A O 1
ATOM 802 N N . LYS A 1 99 ? -4.548 -13.262 5.031 1.00 93.50 99 LYS A N 1
ATOM 803 C CA . LYS A 1 99 ? -3.867 -14.164 4.093 1.00 93.50 99 LYS A CA 1
ATOM 804 C C . LYS A 1 99 ? -3.814 -13.588 2.681 1.00 93.50 99 LYS A C 1
ATOM 806 O O . LYS A 1 99 ? -2.740 -13.517 2.096 1.00 93.50 99 LYS A O 1
ATOM 811 N N . GLU A 1 100 ? -4.949 -13.151 2.144 1.00 93.19 100 GLU A N 1
ATOM 812 C CA . GLU A 1 100 ? -5.012 -12.658 0.765 1.00 93.19 100 GLU A CA 1
ATOM 813 C C . GLU A 1 100 ? -4.222 -11.353 0.580 1.00 93.19 100 GLU A C 1
ATOM 815 O O . GLU A 1 100 ? -3.528 -11.160 -0.423 1.00 93.19 100 GLU A O 1
ATOM 820 N N . PHE A 1 101 ? -4.276 -10.472 1.579 1.00 94.06 101 PHE A N 1
ATOM 821 C CA . PHE A 1 101 ? -3.490 -9.244 1.605 1.00 94.06 101 PHE A CA 1
ATOM 822 C C . PHE A 1 101 ? -1.986 -9.541 1.650 1.00 94.06 101 PHE A C 1
ATOM 824 O O . PHE A 1 101 ? -1.205 -8.973 0.884 1.00 94.06 101 PHE A O 1
ATOM 831 N N . VAL A 1 102 ? -1.579 -10.469 2.518 1.00 93.88 102 VAL A N 1
ATOM 832 C CA . VAL A 1 102 ? -0.189 -10.910 2.659 1.00 93.88 102 VAL A CA 1
ATOM 833 C C . VAL A 1 102 ? 0.305 -11.559 1.374 1.00 93.88 102 VAL A C 1
ATOM 835 O O . VAL A 1 102 ? 1.398 -11.219 0.925 1.00 93.88 102 VAL A O 1
ATOM 838 N N . ASP A 1 103 ? -0.472 -12.449 0.763 1.00 91.94 103 ASP A N 1
ATOM 839 C CA . ASP A 1 103 ? -0.109 -13.121 -0.487 1.00 91.94 103 ASP A CA 1
ATOM 840 C C . ASP A 1 103 ? 0.066 -12.093 -1.618 1.00 91.94 103 ASP A C 1
ATOM 842 O O . ASP A 1 103 ? 1.067 -12.119 -2.336 1.00 91.94 103 ASP A O 1
ATOM 846 N N . THR A 1 104 ? -0.833 -11.105 -1.697 1.00 90.44 104 THR A N 1
ATOM 847 C CA . THR A 1 104 ? -0.737 -9.999 -2.663 1.00 90.44 104 THR A CA 1
ATOM 848 C C . THR A 1 104 ? 0.528 -9.166 -2.447 1.00 90.44 104 THR A C 1
ATOM 850 O O . THR A 1 104 ? 1.262 -8.888 -3.396 1.00 90.44 104 THR A O 1
ATOM 853 N N . LEU A 1 105 ? 0.826 -8.776 -1.203 1.00 87.94 105 LEU A N 1
ATOM 854 C CA . LEU A 1 105 ? 1.976 -7.921 -0.908 1.00 87.94 105 LEU A CA 1
ATOM 855 C C . LEU A 1 105 ? 3.316 -8.659 -0.895 1.00 87.94 105 LEU A C 1
ATOM 857 O O . LEU A 1 105 ? 4.342 -8.011 -1.083 1.00 87.94 105 LEU A O 1
ATOM 861 N N . SER A 1 106 ? 3.341 -9.971 -0.665 1.00 87.31 106 SER A N 1
ATOM 862 C CA . SER A 1 106 ? 4.573 -10.773 -0.577 1.00 87.31 106 SER A CA 1
ATOM 863 C C . SER A 1 106 ? 4.956 -11.498 -1.868 1.00 87.31 106 SER A C 1
ATOM 865 O O . SER A 1 106 ? 5.954 -12.224 -1.902 1.00 87.31 106 SER A O 1
ATOM 867 N N . GLY A 1 107 ? 4.198 -11.270 -2.943 1.00 80.31 107 GLY A N 1
ATOM 868 C CA . GLY A 1 107 ? 4.463 -11.834 -4.259 1.00 80.31 107 GLY A CA 1
ATOM 869 C C . GLY A 1 107 ? 5.867 -11.530 -4.790 1.00 80.31 107 GLY A C 1
ATOM 870 O O . GLY A 1 107 ? 6.535 -10.550 -4.418 1.00 80.31 107 GLY A O 1
ATOM 871 N N . ALA A 1 108 ? 6.318 -12.372 -5.723 1.00 75.19 108 ALA A N 1
ATOM 872 C CA . ALA A 1 108 ? 7.599 -12.201 -6.400 1.00 75.19 108 ALA A CA 1
ATOM 873 C C . ALA A 1 108 ? 7.689 -10.842 -7.110 1.00 75.19 108 ALA A C 1
ATOM 875 O O . ALA A 1 108 ? 8.788 -10.332 -7.290 1.00 75.19 108 ALA A O 1
ATOM 876 N N . GLU A 1 109 ? 6.556 -10.260 -7.474 1.00 79.00 109 GLU A N 1
ATOM 877 C CA . GLU A 1 109 ? 6.349 -8.947 -8.066 1.00 79.00 109 GLU A CA 1
ATOM 878 C C . GLU A 1 109 ? 6.706 -7.818 -7.100 1.00 79.00 109 GLU A C 1
ATOM 880 O O . GLU A 1 109 ? 7.456 -6.908 -7.446 1.00 79.00 109 GLU A O 1
ATOM 885 N N . MET A 1 110 ? 6.184 -7.900 -5.878 1.00 81.12 110 MET A N 1
ATOM 886 C CA . MET A 1 110 ? 6.315 -6.877 -4.843 1.00 81.12 110 MET A CA 1
ATOM 887 C C . MET A 1 110 ? 7.692 -6.906 -4.188 1.00 81.12 110 MET A C 1
ATOM 889 O O . MET A 1 110 ? 8.176 -5.881 -3.701 1.00 81.12 110 MET A O 1
ATOM 893 N N . LYS A 1 111 ? 8.342 -8.081 -4.205 1.00 80.12 111 LYS A N 1
ATOM 894 C CA . LYS A 1 111 ? 9.678 -8.329 -3.632 1.00 80.12 111 LYS A CA 1
ATOM 895 C C . LYS A 1 111 ? 9.750 -8.031 -2.141 1.00 80.12 111 LYS A C 1
ATOM 897 O O . LYS A 1 111 ? 10.804 -7.684 -1.607 1.00 80.12 111 LYS A O 1
ATOM 902 N N . VAL A 1 112 ? 8.625 -8.224 -1.473 1.00 83.25 112 VAL A N 1
ATOM 903 C CA . VAL A 1 112 ? 8.500 -8.179 -0.024 1.00 83.25 112 VAL A CA 1
ATOM 904 C C . VAL A 1 112 ? 8.465 -9.620 0.462 1.00 83.25 112 VAL A C 1
ATOM 906 O O . VAL A 1 112 ? 7.801 -10.463 -0.127 1.00 83.25 112 VAL A O 1
ATOM 909 N N . SER A 1 113 ? 9.205 -9.940 1.520 1.00 87.38 113 SER A N 1
ATOM 910 C CA . SER A 1 113 ? 9.098 -11.270 2.117 1.00 87.38 113 SER A CA 1
ATOM 911 C C . SER A 1 113 ? 7.751 -11.430 2.823 1.00 87.38 113 SER A C 1
ATOM 913 O O . SER A 1 113 ? 7.233 -10.472 3.400 1.00 87.38 113 SER A O 1
ATOM 915 N N . ILE A 1 114 ? 7.231 -12.659 2.864 1.00 90.12 114 ILE A N 1
ATOM 916 C CA . ILE A 1 114 ? 5.993 -12.997 3.588 1.00 90.12 114 ILE A CA 1
ATOM 917 C C . ILE A 1 114 ? 6.038 -12.471 5.030 1.00 90.12 114 ILE A C 1
ATOM 919 O O . ILE A 1 114 ? 5.074 -11.881 5.502 1.00 90.12 114 ILE A O 1
ATOM 923 N N . ALA A 1 115 ? 7.179 -12.602 5.718 1.00 90.06 115 ALA A N 1
ATOM 924 C CA . ALA A 1 115 ? 7.347 -12.103 7.084 1.00 90.06 115 ALA A CA 1
ATOM 925 C C . ALA A 1 115 ? 7.133 -10.581 7.205 1.00 90.06 115 ALA A C 1
ATOM 927 O O . ALA A 1 115 ? 6.461 -10.126 8.129 1.00 90.06 115 ALA A O 1
ATOM 928 N N . LYS A 1 116 ? 7.657 -9.789 6.259 1.00 89.25 116 LYS A N 1
ATOM 929 C CA . LYS A 1 116 ? 7.460 -8.332 6.247 1.00 89.25 116 LYS A CA 1
ATOM 930 C C . LYS A 1 116 ? 6.020 -7.957 5.909 1.00 89.25 116 LYS A C 1
ATOM 932 O O . LYS A 1 116 ? 5.482 -7.055 6.537 1.00 89.25 116 LYS A O 1
ATOM 937 N N . ALA A 1 117 ? 5.391 -8.662 4.968 1.00 90.19 117 ALA A N 1
ATOM 938 C CA . ALA A 1 117 ? 3.985 -8.447 4.633 1.00 90.19 117 ALA A CA 1
ATOM 939 C C . ALA A 1 117 ? 3.062 -8.764 5.825 1.00 90.19 117 ALA A C 1
ATOM 941 O O . ALA A 1 117 ? 2.195 -7.959 6.151 1.00 90.19 117 ALA A O 1
ATOM 942 N N . LYS A 1 118 ? 3.309 -9.869 6.543 1.00 92.69 118 LYS A N 1
ATOM 943 C CA . LYS A 1 118 ? 2.595 -10.214 7.786 1.00 92.69 118 LYS A CA 1
ATOM 944 C C . LYS A 1 118 ? 2.788 -9.167 8.879 1.00 92.69 118 LYS A C 1
ATOM 946 O O . LYS A 1 118 ? 1.824 -8.760 9.515 1.00 92.69 118 LYS A O 1
ATOM 951 N N . SER A 1 119 ? 4.026 -8.713 9.084 1.00 92.56 119 SER A N 1
ATOM 952 C CA . SER A 1 119 ? 4.322 -7.650 10.050 1.00 92.56 119 SER A CA 1
ATOM 953 C C . SER A 1 119 ? 3.591 -6.354 9.697 1.00 92.56 119 SER A C 1
ATOM 955 O O . SER A 1 119 ? 3.023 -5.720 10.582 1.00 92.56 119 SER A O 1
ATOM 957 N N . PHE A 1 120 ? 3.533 -5.997 8.412 1.00 91.88 120 PHE A N 1
ATOM 958 C CA . PHE A 1 120 ? 2.792 -4.828 7.957 1.00 91.88 120 PHE A CA 1
ATOM 959 C C . PHE A 1 120 ? 1.280 -4.978 8.175 1.00 91.88 120 PHE A C 1
ATOM 961 O O . PHE A 1 120 ? 0.670 -4.076 8.739 1.00 91.88 120 PHE A O 1
ATOM 968 N N . ALA A 1 121 ? 0.690 -6.129 7.833 1.00 93.06 121 ALA A N 1
ATOM 969 C CA . ALA A 1 121 ? -0.719 -6.424 8.110 1.00 93.06 121 ALA A CA 1
ATOM 970 C C . ALA A 1 121 ? -1.049 -6.331 9.612 1.00 93.06 121 ALA A C 1
ATOM 972 O O . ALA A 1 121 ? -2.041 -5.718 10.002 1.00 93.06 121 ALA A O 1
ATOM 973 N N . GLY A 1 122 ? -0.176 -6.875 10.467 1.00 93.50 122 GLY A N 1
ATOM 974 C CA . GLY A 1 122 ? -0.283 -6.743 11.921 1.00 93.50 122 GLY A CA 1
ATOM 975 C C . GLY A 1 122 ? -0.223 -5.290 12.397 1.00 93.50 122 GLY A C 1
ATOM 976 O O . GLY A 1 122 ? -1.051 -4.885 13.208 1.00 93.50 122 GLY A O 1
ATOM 977 N N . GLY A 1 123 ? 0.697 -4.490 11.852 1.00 92.94 123 GLY A N 1
ATOM 978 C CA . GLY A 1 123 ? 0.803 -3.063 12.167 1.00 92.94 123 GLY A CA 1
ATOM 979 C C . GLY A 1 123 ? -0.428 -2.256 11.742 1.00 92.94 123 GLY A C 1
ATOM 980 O O . GLY A 1 123 ? -0.862 -1.375 12.479 1.00 92.94 123 GLY A O 1
ATOM 981 N N . LEU A 1 124 ? -1.031 -2.583 10.593 1.00 93.56 124 LEU A N 1
ATOM 982 C CA . LEU A 1 124 ? -2.289 -1.971 10.157 1.00 93.56 124 LEU A CA 1
ATOM 983 C C . LEU A 1 124 ? -3.437 -2.297 11.119 1.00 93.56 124 LEU A C 1
ATOM 985 O O . LEU A 1 124 ? -4.172 -1.392 11.499 1.00 93.56 124 LEU A O 1
ATOM 989 N N . ARG A 1 125 ? -3.557 -3.556 11.565 1.00 93.19 125 ARG A N 1
ATOM 990 C CA . ARG A 1 125 ? -4.557 -3.947 12.576 1.00 93.19 125 ARG A CA 1
ATOM 991 C C . ARG A 1 125 ? -4.384 -3.177 13.884 1.00 93.19 125 ARG A C 1
ATOM 993 O O . ARG A 1 125 ? -5.351 -2.581 14.342 1.00 93.19 125 ARG A O 1
ATOM 1000 N N . SER A 1 126 ? -3.161 -3.140 14.422 1.00 92.38 126 SER A N 1
ATOM 1001 C CA . SER A 1 126 ? -2.845 -2.406 15.659 1.00 92.38 126 SER A CA 1
ATOM 1002 C C . SER A 1 126 ? -3.227 -0.934 15.549 1.00 92.38 126 SER A C 1
ATOM 1004 O O . SER A 1 126 ? -3.826 -0.377 16.460 1.00 92.38 126 SER A O 1
ATOM 1006 N N . ARG A 1 127 ? -2.951 -0.307 14.398 1.00 91.19 127 ARG A N 1
ATOM 1007 C CA . ARG A 1 127 ? -3.305 1.096 14.178 1.00 91.19 127 ARG A CA 1
ATOM 1008 C C . ARG A 1 127 ? -4.816 1.330 14.186 1.00 91.19 127 ARG A C 1
ATOM 1010 O O . ARG A 1 127 ? -5.248 2.378 14.655 1.00 91.19 127 ARG A O 1
ATOM 1017 N N . VAL A 1 128 ? -5.610 0.399 13.652 1.00 90.50 128 VAL A N 1
ATOM 1018 C CA . VAL A 1 128 ? -7.073 0.495 13.762 1.00 90.50 128 VAL A CA 1
ATOM 1019 C C . VAL A 1 128 ? -7.485 0.442 15.228 1.00 90.50 128 VAL A C 1
ATOM 1021 O O . VAL A 1 128 ? -8.238 1.305 15.659 1.00 90.50 128 VAL A O 1
ATOM 1024 N N . ASP A 1 129 ? -6.955 -0.512 15.994 1.00 90.44 129 ASP A N 1
ATOM 1025 C CA . ASP A 1 129 ? -7.276 -0.652 17.420 1.00 90.44 129 ASP A CA 1
ATOM 1026 C C . ASP A 1 129 ? -6.922 0.608 18.227 1.00 90.44 129 ASP A C 1
ATOM 1028 O O . ASP A 1 129 ? -7.737 1.075 19.019 1.00 90.44 129 ASP A O 1
ATOM 1032 N N . GLU A 1 130 ? -5.760 1.213 17.965 1.00 89.19 130 GLU A N 1
ATOM 1033 C CA . GLU A 1 130 ? -5.334 2.479 18.582 1.00 89.19 130 GLU A CA 1
ATOM 1034 C C . GLU A 1 130 ? -6.320 3.622 18.299 1.00 89.19 130 GLU A C 1
ATOM 1036 O O . GLU A 1 130 ? -6.801 4.271 19.226 1.00 89.19 130 GLU A O 1
ATOM 1041 N N . VAL A 1 131 ? -6.674 3.848 17.028 1.00 84.38 131 VAL A N 1
ATOM 1042 C CA . VAL A 1 131 ? -7.577 4.954 16.662 1.00 84.38 131 VAL A CA 1
ATOM 1043 C C . VAL A 1 131 ? -8.979 4.746 17.235 1.00 84.38 131 VAL A C 1
ATOM 1045 O O . VAL A 1 131 ? -9.668 5.708 17.573 1.00 84.38 131 VAL A O 1
ATOM 1048 N N . LEU A 1 132 ? -9.425 3.498 17.346 1.00 84.00 132 LEU A N 1
ATOM 1049 C CA . LEU A 1 132 ? -10.712 3.184 17.955 1.00 84.00 132 LEU A CA 1
ATOM 1050 C C . LEU A 1 132 ? -10.711 3.459 19.455 1.00 84.00 132 LEU A C 1
ATOM 1052 O O . LEU A 1 132 ? -11.627 4.126 19.930 1.00 84.00 132 LEU A O 1
ATOM 1056 N N . ALA A 1 133 ? -9.664 3.043 20.167 1.00 86.94 133 ALA A N 1
ATOM 1057 C CA . ALA A 1 133 ? -9.509 3.348 21.585 1.00 86.94 133 ALA A CA 1
ATOM 1058 C C . ALA A 1 133 ? -9.491 4.869 21.839 1.00 86.94 133 ALA A C 1
ATOM 1060 O O . ALA A 1 133 ? -10.171 5.355 22.740 1.00 86.94 133 ALA A O 1
ATOM 1061 N N . GLU A 1 134 ? -8.803 5.646 20.996 1.00 83.38 134 GLU A N 1
ATOM 1062 C CA . GLU A 1 134 ? -8.797 7.117 21.071 1.00 83.38 134 GLU A CA 1
ATOM 1063 C C . GLU A 1 134 ? -10.173 7.752 20.800 1.00 83.38 134 GLU A C 1
ATOM 1065 O O . GLU A 1 134 ? -10.484 8.829 21.315 1.00 83.38 134 GLU A O 1
ATOM 1070 N N . ARG A 1 135 ? -11.001 7.132 19.950 1.00 80.81 135 ARG A N 1
ATOM 1071 C CA . ARG A 1 135 ? -12.375 7.591 19.688 1.00 80.81 135 ARG A CA 1
ATOM 1072 C C . ARG A 1 135 ? -13.310 7.254 20.846 1.00 80.81 135 ARG A C 1
ATOM 1074 O O . ARG A 1 135 ? -14.207 8.038 21.135 1.00 80.81 135 ARG A O 1
ATOM 1081 N N . GLU A 1 136 ? -13.133 6.099 21.479 1.00 80.56 136 GLU A N 1
ATOM 1082 C CA . GLU A 1 136 ? -13.922 5.695 22.645 1.00 80.56 136 GLU A CA 1
ATOM 1083 C C . GLU A 1 136 ? -13.591 6.541 23.875 1.00 80.56 136 GLU A C 1
ATOM 1085 O O . GLU A 1 136 ? -14.515 7.009 24.534 1.00 80.56 136 GLU A O 1
ATOM 1090 N N . ALA A 1 137 ? -12.307 6.822 24.122 1.00 78.38 137 ALA A N 1
ATOM 1091 C CA . ALA A 1 137 ? -11.876 7.706 25.205 1.00 78.38 137 ALA A CA 1
ATOM 1092 C C . ALA A 1 137 ? -12.479 9.115 25.072 1.00 78.38 137 ALA A C 1
ATOM 1094 O O . ALA A 1 137 ? -13.079 9.616 26.014 1.00 78.38 137 ALA A O 1
ATOM 1095 N N . ARG A 1 138 ? -12.444 9.711 23.871 1.00 72.50 138 ARG A N 1
ATOM 1096 C CA . ARG A 1 138 ? -13.056 11.032 23.628 1.00 72.50 138 ARG A CA 1
ATOM 1097 C C . ARG A 1 138 ? -14.564 11.068 23.881 1.00 72.50 138 ARG A C 1
ATOM 1099 O O . ARG A 1 138 ? -15.066 12.041 24.421 1.00 72.50 138 ARG A O 1
ATOM 1106 N N . LYS A 1 139 ? -15.288 10.003 23.524 1.00 70.75 139 LYS A N 1
ATOM 1107 C CA . LYS A 1 139 ? -16.731 9.898 23.803 1.00 70.75 139 LYS A CA 1
ATOM 1108 C C . LYS A 1 139 ? -17.038 9.744 25.290 1.00 70.75 139 LYS A C 1
ATOM 1110 O O . LYS A 1 139 ? -18.153 10.044 25.702 1.00 70.75 139 LYS A O 1
ATOM 1115 N N . PHE A 1 140 ? -16.110 9.180 26.058 1.00 60.50 140 PHE A N 1
ATOM 1116 C CA . PHE A 1 140 ? -16.249 9.054 27.502 1.00 60.50 140 PHE A CA 1
ATOM 1117 C C . PHE A 1 140 ? -16.053 10.416 28.175 1.00 60.50 140 PHE A C 1
ATOM 1119 O O . PHE A 1 140 ? -16.916 10.816 28.946 1.00 60.50 140 PHE A O 1
ATOM 1126 N N . ASP A 1 141 ? -15.022 11.165 27.777 1.00 62.44 141 ASP A N 1
ATOM 1127 C CA . ASP A 1 141 ? -14.770 12.523 28.278 1.00 62.44 141 ASP A CA 1
ATOM 1128 C C . ASP A 1 141 ? -15.935 13.483 27.949 1.00 62.44 141 ASP A C 1
ATOM 1130 O O . ASP A 1 141 ? -16.408 14.200 28.825 1.00 62.44 141 ASP A O 1
ATOM 1134 N N . GLU A 1 142 ? -16.474 13.444 26.721 1.00 60.97 142 GLU A N 1
ATOM 1135 C CA . GLU A 1 142 ? -17.649 14.252 26.333 1.00 60.97 142 GLU A CA 1
ATOM 1136 C C . GLU A 1 142 ? -18.910 13.888 27.139 1.00 60.97 142 GLU A C 1
ATOM 1138 O O . GLU A 1 142 ? -19.711 14.762 27.465 1.00 60.97 142 GLU A O 1
ATOM 1143 N N . ARG A 1 143 ? -19.097 12.608 27.495 1.00 60.00 143 ARG A N 1
ATOM 1144 C CA . ARG A 1 143 ? -20.215 12.182 28.354 1.00 60.00 143 ARG A CA 1
ATOM 1145 C C . ARG A 1 143 ? -20.028 12.601 29.801 1.00 60.00 143 ARG A C 1
ATOM 1147 O O . ARG A 1 143 ? -21.017 12.954 30.429 1.00 60.00 143 ARG A O 1
ATOM 1154 N N . GLU A 1 144 ? -18.809 12.555 30.332 1.00 57.50 144 GLU A N 1
ATOM 1155 C CA . GLU A 1 144 ? -18.541 13.073 31.675 1.00 57.50 144 GLU A CA 1
ATOM 1156 C C . GLU A 1 144 ? -18.768 14.588 31.731 1.00 57.50 144 GLU A C 1
ATOM 1158 O O . GLU A 1 144 ? -19.353 15.063 32.700 1.00 57.50 144 GLU A O 1
ATOM 1163 N N . GLU A 1 145 ? -18.403 15.345 30.689 1.00 53.75 145 GLU A N 1
ATOM 1164 C CA . GLU A 1 145 ? -18.758 16.766 30.592 1.00 53.75 145 GLU A CA 1
ATOM 1165 C C . GLU A 1 145 ? -20.285 16.966 30.514 1.00 53.75 145 GLU A C 1
ATOM 1167 O O . GLU A 1 145 ? -20.837 17.728 31.310 1.00 53.75 145 GLU A O 1
ATOM 1172 N N . ASP A 1 146 ? -20.999 16.246 29.643 1.00 53.88 146 ASP A N 1
ATOM 1173 C CA . ASP A 1 146 ? -22.462 16.353 29.523 1.00 53.88 146 ASP A CA 1
ATOM 1174 C C . ASP A 1 146 ? -23.211 15.911 30.797 1.00 53.88 146 ASP A C 1
ATOM 1176 O O . ASP A 1 146 ? -24.228 16.511 31.149 1.00 53.88 146 ASP A O 1
ATOM 1180 N N . GLU A 1 147 ? -22.726 14.908 31.536 1.00 55.16 147 GLU A N 1
ATOM 1181 C CA . GLU A 1 147 ? -23.292 14.496 32.831 1.00 55.16 147 GLU A CA 1
ATOM 1182 C C . GLU A 1 147 ? -22.964 15.500 33.952 1.00 55.16 147 GLU A C 1
ATOM 1184 O O . GLU A 1 147 ? -23.806 15.756 34.821 1.00 55.16 147 GLU A O 1
ATOM 1189 N N . LEU A 1 148 ? -21.792 16.147 33.908 1.00 50.56 148 LEU A N 1
ATOM 1190 C CA . LEU A 1 148 ? -21.416 17.218 34.838 1.00 50.56 148 LEU A CA 1
ATOM 1191 C C . LEU A 1 148 ? -22.251 18.494 34.611 1.00 50.56 148 LEU A C 1
ATOM 1193 O O . LEU A 1 148 ? -22.598 19.185 35.573 1.00 50.56 148 LEU A O 1
ATOM 1197 N N . PHE A 1 149 ? -22.621 18.796 33.362 1.00 46.94 149 PHE A N 1
ATOM 1198 C CA . PHE A 1 149 ? -23.501 19.920 33.012 1.00 46.94 149 PHE A CA 1
ATOM 1199 C C . PHE A 1 149 ? -25.003 19.566 33.026 1.00 46.94 149 PHE A C 1
ATOM 1201 O O . PHE A 1 149 ? -25.838 20.461 33.173 1.00 46.94 149 PHE A O 1
ATOM 1208 N N . GLY A 1 150 ? -25.362 18.281 32.945 1.00 45.91 150 GLY A N 1
ATOM 1209 C CA . GLY A 1 150 ? -26.738 17.767 32.958 1.00 45.91 150 GLY A CA 1
ATOM 1210 C C . GLY A 1 150 ? -27.394 17.695 34.343 1.00 45.91 150 GLY A C 1
ATOM 1211 O O . GLY A 1 150 ? -28.614 17.579 34.435 1.00 45.91 150 GLY A O 1
ATOM 1212 N N . HIS A 1 151 ? -26.621 17.839 35.426 1.00 44.22 151 HIS A N 1
ATOM 1213 C CA . HIS A 1 151 ? -27.120 17.874 36.810 1.00 44.22 151 HIS A CA 1
ATOM 1214 C C . HIS A 1 151 ? -27.452 19.280 37.347 1.00 44.22 151 HIS A C 1
ATOM 1216 O O . HIS A 1 151 ? -27.542 19.485 38.558 1.00 44.22 151 HIS A O 1
ATOM 1222 N N . ARG A 1 152 ? -27.709 20.262 36.475 1.00 39.84 152 ARG A N 1
ATOM 1223 C CA . ARG A 1 152 ? -28.416 21.493 36.870 1.00 39.84 152 ARG A CA 1
ATOM 1224 C C . ARG A 1 152 ? -29.909 21.335 36.583 1.00 39.84 152 ARG A C 1
ATOM 1226 O O . ARG A 1 152 ? -30.449 21.920 35.648 1.00 39.84 152 ARG A O 1
ATOM 1233 N N . GLU A 1 153 ? -30.574 20.511 37.394 1.00 40.00 153 GLU A N 1
ATOM 1234 C CA . GLU A 1 153 ? -32.035 20.506 37.449 1.00 40.00 153 GLU A CA 1
ATOM 1235 C C . GLU A 1 153 ? -32.547 21.900 37.828 1.00 40.00 153 GLU A C 1
ATOM 1237 O O . GLU A 1 153 ? -32.033 22.577 38.721 1.00 40.00 153 GLU A O 1
ATOM 1242 N N . ALA A 1 154 ? -33.578 22.311 37.098 1.00 45.56 154 ALA A N 1
ATOM 1243 C CA . ALA A 1 154 ? -34.345 23.517 37.309 1.00 45.56 154 ALA A CA 1
ATOM 1244 C C . ALA A 1 154 ? -34.973 23.537 38.714 1.00 45.56 154 ALA A C 1
ATOM 1246 O O . ALA A 1 154 ? -35.946 22.835 38.983 1.00 45.56 154 ALA A O 1
ATOM 1247 N N . GLY A 1 155 ? -34.445 24.392 39.587 1.00 33.91 155 GLY A N 1
ATOM 1248 C CA . GLY A 1 155 ? -35.090 24.844 40.817 1.00 33.91 155 GLY A CA 1
ATOM 1249 C C . GLY A 1 155 ? -35.169 26.366 40.795 1.00 33.91 155 GLY A C 1
ATOM 1250 O O . GLY A 1 155 ? -34.142 27.037 40.734 1.00 33.91 155 GLY A O 1
ATOM 1251 N N . ALA A 1 156 ? -36.390 26.892 40.755 1.00 37.91 156 ALA A N 1
ATOM 1252 C CA . ALA A 1 156 ? -36.696 28.316 40.744 1.00 37.91 156 ALA A CA 1
ATOM 1253 C C . ALA A 1 156 ? -36.437 28.994 42.106 1.00 37.91 156 ALA A C 1
ATOM 1255 O O . ALA A 1 156 ? -36.528 28.339 43.140 1.00 37.91 156 ALA A O 1
ATOM 1256 N N . ASP A 1 157 ? -36.220 30.314 42.026 1.00 38.12 157 ASP A N 1
ATOM 1257 C CA . ASP A 1 157 ? -36.218 31.350 43.075 1.00 38.12 157 ASP A CA 1
ATOM 1258 C C . ASP A 1 157 ? -35.117 31.299 44.154 1.00 38.12 157 ASP A C 1
ATOM 1260 O O . ASP A 1 157 ? -35.127 30.463 45.044 1.00 38.12 157 ASP A O 1
ATOM 1264 N N . GLU A 1 158 ? -34.174 32.252 44.128 1.00 40.34 158 GLU A N 1
ATOM 1265 C CA . GLU A 1 158 ? -34.350 33.548 44.808 1.00 40.34 158 GLU A CA 1
ATOM 1266 C C . GLU A 1 158 ? -33.151 34.498 44.578 1.00 40.34 158 GLU A C 1
ATOM 1268 O O . GLU A 1 158 ? -31.984 34.122 44.622 1.00 40.34 158 GLU A O 1
ATOM 1273 N N . GLU A 1 159 ? -33.515 35.760 44.369 1.00 36.91 159 GLU A N 1
ATOM 1274 C CA . GLU A 1 159 ? -32.795 36.987 44.715 1.00 36.91 159 GLU A CA 1
ATOM 1275 C C . GLU A 1 159 ? -31.553 37.450 43.921 1.00 36.91 159 GLU A C 1
ATOM 1277 O O . GLU A 1 159 ? -30.487 36.850 43.816 1.00 36.91 159 GLU A O 1
ATOM 1282 N N . SER A 1 160 ? -31.733 38.647 43.365 1.00 44.09 160 SER A N 1
ATOM 1283 C CA . SER A 1 160 ? -30.785 39.402 42.562 1.00 44.09 160 SER A CA 1
ATOM 1284 C C . SER A 1 160 ? -29.686 40.021 43.427 1.00 44.09 160 SER A C 1
ATOM 1286 O O . SER A 1 160 ? -29.954 40.962 44.167 1.00 44.09 160 SER A O 1
ATOM 1288 N N . ALA A 1 161 ? -28.432 39.618 43.233 1.00 39.72 161 ALA A N 1
ATOM 1289 C CA . ALA A 1 161 ? -27.277 40.421 43.635 1.00 39.72 161 ALA A CA 1
ATOM 1290 C C . ALA A 1 161 ? -26.614 41.007 42.381 1.00 39.72 161 ALA A C 1
ATOM 1292 O O . ALA A 1 161 ? -25.707 40.425 41.790 1.00 39.72 161 ALA A O 1
ATOM 1293 N N . ARG A 1 162 ? -27.109 42.171 41.941 1.00 40.62 162 ARG A N 1
ATOM 1294 C CA . ARG A 1 162 ? -26.419 43.008 40.951 1.00 40.62 162 ARG A CA 1
ATOM 1295 C C . ARG A 1 162 ? -25.185 43.610 41.622 1.00 40.62 162 ARG A C 1
ATOM 1297 O O . ARG A 1 162 ? -25.298 44.619 42.310 1.00 40.62 162 ARG A O 1
ATOM 1304 N N . ILE A 1 163 ? -24.025 42.999 41.418 1.00 42.25 163 ILE A N 1
ATOM 1305 C CA . ILE A 1 163 ? -22.742 43.670 41.638 1.00 42.25 163 ILE A CA 1
ATOM 1306 C C . ILE A 1 163 ? -22.545 44.593 40.430 1.00 42.25 163 ILE A C 1
ATOM 1308 O O . ILE A 1 163 ? -22.549 44.131 39.291 1.00 42.25 163 ILE A O 1
ATOM 1312 N N . SER A 1 164 ? -22.510 45.904 40.672 1.00 42.06 164 SER A N 1
ATOM 1313 C CA . SER A 1 164 ? -22.376 46.919 39.623 1.00 42.06 164 SER A CA 1
ATOM 1314 C C . SER A 1 164 ? -20.916 47.057 39.183 1.00 42.06 164 SER A C 1
ATOM 1316 O O . SER A 1 164 ? -20.022 46.940 40.022 1.00 42.06 164 SER A O 1
ATOM 1318 N N . ASP A 1 165 ? -20.691 47.368 37.905 1.00 47.09 165 ASP A N 1
ATOM 1319 C CA . ASP A 1 165 ? -19.378 47.463 37.237 1.00 47.09 165 ASP A CA 1
ATOM 1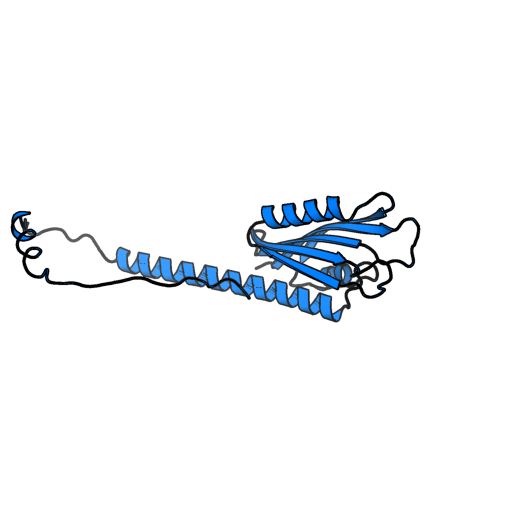320 C C . ASP A 1 165 ? -18.341 48.399 37.906 1.00 47.09 165 ASP A C 1
ATOM 1322 O O . ASP A 1 165 ? -17.156 48.333 37.580 1.00 47.09 165 ASP A O 1
ATOM 1326 N N . ASP A 1 166 ? -18.731 49.212 38.891 1.00 49.19 166 ASP A N 1
ATOM 1327 C CA . ASP A 1 166 ? -17.820 50.075 39.656 1.00 49.19 166 ASP A CA 1
ATOM 1328 C C . ASP A 1 166 ? -16.926 49.322 40.668 1.00 49.19 166 ASP A C 1
ATOM 1330 O O . ASP A 1 166 ? -15.926 49.873 41.130 1.00 49.19 166 ASP A O 1
ATOM 1334 N N . GLU A 1 167 ? -17.214 48.054 40.997 1.00 48.28 167 GLU A N 1
ATOM 1335 C CA . GLU A 1 167 ? -16.407 47.276 41.959 1.00 48.28 167 GLU A CA 1
ATOM 1336 C C . GLU A 1 167 ? -15.243 46.489 41.311 1.00 48.28 167 GLU A C 1
ATOM 1338 O O . GLU A 1 167 ? -14.313 46.061 42.002 1.00 48.28 167 GLU A O 1
ATOM 1343 N N . LEU A 1 168 ? -15.237 46.337 39.978 1.00 44.31 168 LEU A N 1
ATOM 1344 C CA . LEU A 1 168 ? -14.186 45.624 39.230 1.00 44.31 168 LEU A CA 1
ATOM 1345 C C . LEU A 1 168 ? -12.977 46.511 38.877 1.00 44.31 168 LEU A C 1
ATOM 1347 O O . LEU A 1 168 ? -11.855 46.013 38.793 1.00 44.31 168 LEU A O 1
ATOM 1351 N N . LEU A 1 169 ? -13.163 47.829 38.760 1.00 46.97 169 LEU A N 1
ATOM 1352 C CA . LEU A 1 169 ? -12.103 48.778 38.377 1.00 46.97 169 LEU A CA 1
ATOM 1353 C C . LEU A 1 169 ? -11.137 49.150 39.518 1.00 46.97 169 LEU A C 1
ATOM 1355 O O . LEU A 1 169 ? -10.053 49.674 39.262 1.00 46.97 169 LEU A O 1
ATOM 1359 N N . ALA A 1 170 ? -11.473 48.844 40.774 1.00 48.78 170 ALA A N 1
ATOM 1360 C CA . ALA A 1 170 ? -10.617 49.148 41.925 1.00 48.78 170 ALA A CA 1
ATOM 1361 C C . ALA A 1 170 ? -9.550 48.072 42.215 1.00 48.78 170 ALA A C 1
ATOM 1363 O O . ALA A 1 170 ? -8.611 48.333 42.969 1.00 48.78 170 ALA A O 1
ATOM 1364 N N . LYS A 1 171 ? -9.653 46.872 41.619 1.00 46.44 171 LYS A N 1
ATOM 1365 C CA . LYS A 1 171 ? -8.699 45.769 41.850 1.00 46.44 171 LYS A CA 1
ATOM 1366 C C . LYS A 1 171 ? -7.536 45.697 40.855 1.00 46.44 171 LYS A C 1
ATOM 1368 O O . LYS A 1 171 ? -6.556 45.025 41.158 1.00 46.44 171 LYS A O 1
ATOM 1373 N N . GLU A 1 172 ? -7.577 46.421 39.735 1.00 45.78 172 GLU A N 1
ATOM 1374 C CA . GLU A 1 172 ? -6.495 46.396 38.729 1.00 45.78 172 GLU A CA 1
ATOM 1375 C C . GLU A 1 172 ? -5.487 47.557 38.838 1.00 45.78 172 GLU A C 1
ATOM 1377 O O . GLU A 1 172 ? -4.429 47.522 38.213 1.00 45.78 172 GLU A O 1
ATOM 1382 N N . ALA A 1 173 ? -5.744 48.566 39.677 1.00 41.94 173 ALA A N 1
ATOM 1383 C CA . ALA A 1 173 ? -4.861 49.733 39.808 1.00 41.94 173 ALA A CA 1
ATOM 1384 C C . ALA A 1 173 ? -3.725 49.571 40.839 1.00 41.94 173 ALA A C 1
ATOM 1386 O O . ALA A 1 173 ? -2.927 50.490 41.026 1.00 41.94 173 ALA A O 1
ATOM 1387 N N . SER A 1 174 ? -3.622 48.426 41.518 1.00 47.06 174 SER A N 1
ATOM 1388 C CA . SER A 1 174 ? -2.639 48.225 42.585 1.00 47.06 174 SER A CA 1
ATOM 1389 C C . SER A 1 174 ? -1.886 46.908 42.432 1.00 47.06 174 SER A C 1
ATOM 1391 O O . SER A 1 174 ? -2.024 46.043 43.282 1.00 47.06 174 SER A O 1
ATOM 1393 N N . THR A 1 175 ? -1.086 46.778 41.368 1.00 43.09 175 THR A N 1
ATOM 1394 C CA . THR A 1 175 ? 0.305 46.270 41.424 1.00 43.09 175 THR A CA 1
ATOM 1395 C C . THR A 1 175 ? 0.927 46.251 40.022 1.00 43.09 175 THR A C 1
ATOM 1397 O O . THR A 1 175 ? 1.064 45.206 39.390 1.00 43.09 175 THR A O 1
ATOM 1400 N N . THR A 1 176 ? 1.365 47.410 39.539 1.00 47.22 176 THR A N 1
ATOM 1401 C CA . THR A 1 176 ? 2.350 47.513 38.453 1.00 47.22 176 THR A CA 1
ATOM 1402 C C . THR A 1 176 ? 3.621 48.094 39.050 1.00 47.22 176 THR A C 1
ATOM 1404 O O . THR A 1 176 ? 3.593 49.248 39.437 1.00 47.22 176 THR A O 1
ATOM 1407 N N . PHE A 1 177 ? 4.707 47.319 39.155 1.00 34.25 177 PHE A N 1
ATOM 1408 C CA . PHE A 1 177 ? 6.122 47.759 39.164 1.00 34.25 177 PHE A CA 1
ATOM 1409 C C . PHE A 1 177 ? 7.004 46.507 39.386 1.00 34.25 177 PHE A C 1
ATOM 1411 O O . PHE A 1 177 ? 6.837 45.827 40.386 1.00 34.25 177 PHE A O 1
ATOM 1418 N N . GLY A 1 178 ? 7.957 46.116 38.535 1.00 34.06 178 GLY A N 1
ATOM 1419 C CA . GLY A 1 178 ? 8.428 46.676 37.274 1.00 34.06 178 GLY A CA 1
ATOM 1420 C C . GLY A 1 178 ? 9.552 45.825 36.640 1.00 34.06 178 GLY A C 1
ATOM 1421 O O . GLY A 1 178 ? 10.035 44.889 37.261 1.00 34.06 178 GLY A O 1
ATOM 1422 N N . LYS A 1 179 ? 9.903 46.200 35.392 1.00 39.16 179 LYS A N 1
ATOM 1423 C CA . LYS A 1 179 ? 11.211 46.206 34.670 1.00 39.16 179 LYS A CA 1
ATOM 1424 C C . LYS A 1 179 ? 12.224 45.064 34.970 1.00 39.16 179 LYS A C 1
ATOM 1426 O O . LYS A 1 179 ? 12.564 44.837 36.115 1.00 39.16 179 LYS A O 1
ATOM 1431 N N . ALA A 1 180 ? 12.886 44.408 34.007 1.00 36.47 180 ALA A N 1
ATOM 1432 C CA . ALA A 1 180 ? 13.583 44.953 32.834 1.00 36.47 180 ALA A CA 1
ATOM 1433 C C . ALA A 1 180 ? 14.197 43.831 31.945 1.00 36.47 180 ALA A C 1
ATOM 1435 O O . ALA A 1 180 ? 14.592 42.805 32.490 1.00 36.47 180 ALA A O 1
ATOM 1436 N N . THR A 1 181 ? 14.419 44.140 30.647 1.00 37.72 181 THR A N 1
ATOM 1437 C CA . THR A 1 181 ? 15.526 43.692 29.736 1.00 37.72 181 THR A CA 1
ATOM 1438 C C . THR A 1 181 ? 15.664 42.194 29.400 1.00 37.72 181 THR A C 1
ATOM 1440 O O . THR A 1 181 ? 15.403 41.357 30.240 1.00 37.72 181 THR A O 1
ATOM 1443 N N . SER A 1 182 ? 16.163 41.703 28.260 1.00 36.34 182 SER A N 1
ATOM 1444 C CA . SER A 1 182 ? 16.556 42.157 26.912 1.00 36.34 182 SER A CA 1
ATOM 1445 C C . SER A 1 182 ? 16.937 40.861 26.156 1.00 36.34 182 SER A C 1
ATOM 1447 O O . SER A 1 182 ? 17.474 39.957 26.782 1.00 36.34 182 SER A O 1
ATOM 1449 N N . GLU A 1 183 ? 16.641 40.780 24.855 1.00 40.47 183 GLU A N 1
ATOM 1450 C CA . GLU A 1 183 ? 17.305 40.005 23.779 1.00 40.47 183 GLU A CA 1
ATOM 1451 C C . GLU A 1 183 ? 18.023 38.656 24.080 1.00 40.47 183 GLU A C 1
ATOM 1453 O O . GLU A 1 183 ? 18.986 38.593 24.840 1.00 40.47 183 GLU A O 1
ATOM 1458 N N . THR A 1 184 ? 17.721 37.608 23.290 1.00 38.88 184 THR A N 1
ATOM 1459 C CA . THR A 1 184 ? 18.592 37.010 22.227 1.00 38.88 184 THR A CA 1
ATOM 1460 C C . THR A 1 184 ? 18.397 35.481 22.046 1.00 38.88 184 THR A C 1
ATOM 1462 O O . THR A 1 184 ? 18.339 34.733 23.014 1.00 38.88 184 THR A O 1
ATOM 1465 N N . ASN A 1 185 ? 18.457 35.053 20.769 1.00 39.31 185 ASN A N 1
ATOM 1466 C CA . ASN A 1 185 ? 18.699 33.717 20.165 1.00 39.31 185 ASN A CA 1
ATOM 1467 C C . ASN A 1 185 ? 17.493 32.785 19.938 1.00 39.31 185 ASN A C 1
ATOM 1469 O O . ASN A 1 185 ? 16.831 32.373 20.876 1.00 39.31 185 ASN A O 1
ATOM 1473 N N . LYS A 1 186 ? 17.064 32.508 18.691 1.00 42.56 186 LYS A N 1
ATOM 1474 C CA . LYS A 1 186 ? 17.707 31.871 17.503 1.00 42.56 186 LYS A CA 1
ATOM 1475 C C . LYS A 1 186 ? 17.927 30.355 17.634 1.00 42.56 186 LYS A C 1
ATOM 1477 O O . LYS A 1 186 ? 18.589 29.904 18.556 1.00 42.56 186 LYS A O 1
ATOM 1482 N N . ASN A 1 187 ? 17.495 29.665 16.569 1.00 38.31 187 ASN A N 1
ATOM 1483 C CA . ASN A 1 187 ? 17.762 28.283 16.148 1.00 38.31 187 ASN A CA 1
ATOM 1484 C C . ASN A 1 187 ? 17.156 27.157 16.977 1.00 38.31 187 ASN A C 1
ATOM 1486 O O . ASN A 1 187 ? 17.729 26.843 18.001 1.00 38.31 187 ASN A O 1
ATOM 1490 N N . TRP A 1 188 ? 16.174 26.444 16.408 1.00 38.03 188 TRP A N 1
ATOM 1491 C CA . TRP A 1 188 ? 16.188 24.973 16.321 1.00 38.03 188 TRP A CA 1
ATOM 1492 C C . TRP A 1 188 ? 15.502 24.531 15.017 1.00 38.03 188 TRP A C 1
ATOM 1494 O O . TRP A 1 188 ? 14.284 24.422 14.924 1.00 38.03 188 TRP A O 1
ATOM 1504 N N . GLY A 1 189 ? 16.325 24.329 13.988 1.00 35.38 189 GLY A N 1
ATOM 1505 C CA . GLY A 1 189 ? 16.085 23.357 12.928 1.00 35.38 189 GLY A CA 1
ATOM 1506 C C . GLY A 1 189 ? 17.058 22.186 13.112 1.00 35.38 189 GLY A C 1
ATOM 1507 O O . GLY A 1 189 ? 18.088 22.358 13.761 1.00 35.38 189 GLY A O 1
ATOM 1508 N N . MET A 1 190 ? 16.740 21.058 12.469 1.00 32.41 190 MET A N 1
ATOM 1509 C CA . MET A 1 190 ? 17.385 19.731 12.516 1.00 32.41 190 MET A CA 1
ATOM 1510 C C . MET A 1 190 ? 16.926 18.830 13.666 1.00 32.41 190 MET A C 1
ATOM 1512 O O . MET A 1 190 ? 17.242 19.097 14.818 1.00 32.41 190 MET A O 1
ATOM 1516 N N . PHE A 1 191 ? 16.200 17.757 13.336 1.00 41.62 191 PHE A N 1
ATOM 1517 C CA . PHE A 1 191 ? 16.743 16.397 13.196 1.00 41.62 191 PHE A CA 1
ATOM 1518 C C . PHE A 1 191 ? 15.868 15.577 12.238 1.00 41.62 191 PHE A C 1
ATOM 1520 O O . PHE A 1 191 ? 14.660 15.886 12.143 1.00 41.62 191 PHE A O 1
#

Secondary structure (DSSP, 8-state):
--EEEEEEEEEEEETT-TTSPPEEEEEEEEEETTEEEEEEEEEEEESSTT---EEEEEEEES-HHHHHHHHHHHHHHH--SSEEEEEEEEEEEESTTTHHHHHHHHSTTTT--HHHHHHHHHHHHHHHHHHHHHHHHHHHHHHHHHHHHHT-------------GGGTTTSSSS-----------------

Foldseek 3Di:
DWKKKWKWDFWKDQQVDPPAAIWDWIKIFIDDVNHTDKIKTWTWDAPDPPGPDIDIDMDIDSDPVVNVVVSVCCCVPPVDDRIDTPDTDGDMDTLVCCPVQLCVCCDSRNVHHSVRSNVVSVVSVVSVVVSVVVVVVVVVVVVVVCVVVVPPPDDDDDDDDPPDPVVVVVVPPPDDDDDDDDDDDDDDDDD

Radius of gyration: 28.56 Å; chains: 1; bounding box: 59×64×67 Å

Sequence (191 aa):
MKKTVHVVGSILRDADNERKRNYVNLILTLKADGEPVRHYHLINYAANANSVKHLLKISSSESREEMEKLYSEKNESKLARNRITYQTIDKEFDLDSDKEFVDTLSGAEMKVSIAKAKSFAGGLRSRVDEVLAEREARKFDEREEDELFGHREAGADEESARISDDELLAKEASTTFGKATSETNKNWGMF

Organism: Aeromonas veronii (NCBI:txid654)